Protein AF-A0AA46TLH1-F1 (afdb_monomer)

Foldseek 3Di:
DDDPQDDADDPVLLVVLVVLLVVLCVLVVVLVVVVVCCVVVFDWAFAPVQFKHKDFDAQFKKWKKKLAQDFFKKKKFKDDPPDAGDQDLVDDPRIDIFGDDNVPQPDWDDDDPTIITTGDIPPSPDDGDIMMMGMDTNDRDPPDDDMIMTMGGDPPPVVSVVSVVVSVVSSVVSNVVSVVSVVVSVVSNVVSPDDPDPDDPPDPPDDDDDD

Secondary structure (DSSP, 8-state):
------PPPPTHHHHHHHHHHHHHHHHHHHHHHHHHHHHHS-PPEEPTTSSEEEEEESSSPEEEEE---SSEEEEEEEE-TT-PPP--TT--TT-EEEEE-GGG---EEEETTEEEEEEEE--TTPPSEEEEEEEEES-PPTTPPPPPEEEEE---HHHHHHHHHHHHHHHHHHHHHHHHHHHHHHHHHHHHHSPPPPPPP-PPPPPPPP-

pLDDT: mean 73.61, std 11.02, range [43.06, 90.56]

Organism: NCBI:txid2908642

Mean predicted aligned error: 14.35 Å

Nearest PDB structures (foldseek):
  7f7f-assembly1_B  TM=4.054E-01  e=5.238E+00  Saccharomyces cerevisiae S288C

Solvent-accessible surface area (backbone atoms only — not comparable to full-atom values): 12235 Å² total; per-residue (Å²): 132,86,75,83,79,80,75,68,78,63,74,63,56,56,54,52,23,50,50,44,33,56,60,22,42,47,51,43,53,53,50,51,51,51,54,48,46,62,60,73,68,63,57,72,44,67,29,80,68,56,35,31,36,76,43,78,37,63,94,62,39,43,23,34,30,25,52,60,87,58,64,39,34,40,38,36,20,68,31,60,68,97,43,82,32,63,85,46,82,86,48,59,101,76,39,50,75,34,77,36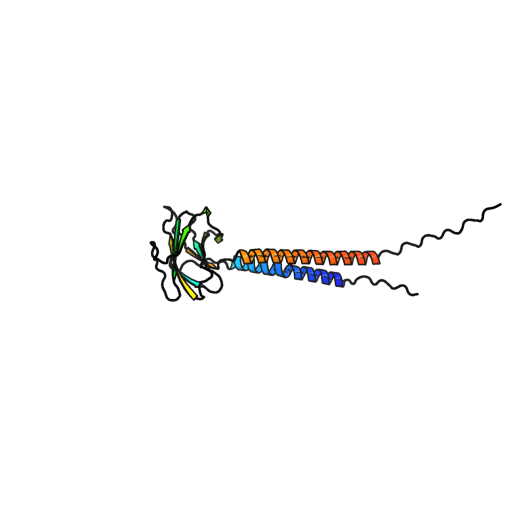,48,68,97,67,56,86,48,77,47,74,60,91,92,45,52,36,35,50,65,48,63,50,66,84,81,62,71,70,45,50,26,22,36,13,47,34,75,71,41,77,58,92,89,63,76,86,59,50,32,28,36,32,75,46,77,59,62,68,60,54,52,50,50,50,54,52,20,52,49,46,29,51,52,22,45,52,51,22,50,50,48,51,51,52,52,50,52,54,43,52,60,67,69,53,76,78,78,76,76,75,82,79,73,74,81,73,82,79,85,87,129

Structure (mmCIF, N/CA/C/O backbone):
data_AF-A0AA46TLH1-F1
#
_entry.id   AF-A0AA46TLH1-F1
#
loop_
_atom_site.group_PDB
_atom_site.id
_atom_site.type_symbol
_atom_site.label_atom_id
_atom_site.label_alt_id
_atom_site.label_comp_id
_atom_site.label_asym_id
_atom_site.label_entity_id
_atom_site.label_seq_id
_atom_site.pdbx_PDB_ins_code
_atom_site.Cartn_x
_atom_site.Cartn_y
_atom_site.Cartn_z
_atom_site.occupancy
_atom_site.B_iso_or_equiv
_atom_site.auth_seq_id
_atom_site.auth_comp_id
_atom_site.auth_asym_id
_atom_site.auth_atom_id
_atom_site.pdbx_PDB_model_num
ATOM 1 N N . MET A 1 1 ? -49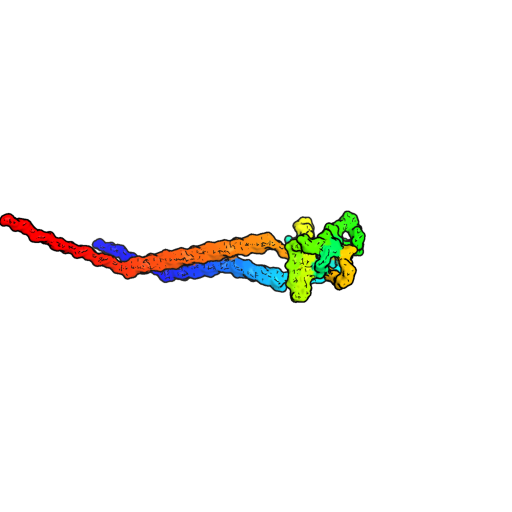.841 5.087 50.622 1.00 46.72 1 MET A N 1
ATOM 2 C CA . MET A 1 1 ? -49.240 5.574 49.366 1.00 46.72 1 MET A CA 1
ATOM 3 C C . MET A 1 1 ? -47.987 4.755 49.167 1.00 46.72 1 MET A C 1
ATOM 5 O O . MET A 1 1 ? -47.059 4.925 49.944 1.00 46.72 1 MET A O 1
ATOM 9 N N . ASP A 1 2 ? -48.015 3.796 48.244 1.00 52.59 2 ASP A N 1
ATOM 10 C CA . ASP A 1 2 ? -46.864 2.930 47.991 1.00 52.59 2 ASP A CA 1
ATOM 11 C C . ASP A 1 2 ? -45.755 3.735 47.319 1.00 52.59 2 ASP A C 1
ATOM 13 O O . ASP A 1 2 ? -45.941 4.322 46.251 1.00 52.59 2 ASP A O 1
ATOM 17 N N . GLU A 1 3 ? -44.605 3.801 47.981 1.00 62.81 3 GLU A N 1
ATOM 18 C CA . GLU A 1 3 ? -43.429 4.473 47.452 1.00 62.81 3 GLU A CA 1
ATOM 19 C C . GLU A 1 3 ? -42.881 3.657 46.267 1.00 62.81 3 GLU A C 1
ATOM 21 O O . GLU A 1 3 ? -42.679 2.443 46.395 1.00 62.81 3 GLU A O 1
ATOM 26 N N . PRO A 1 4 ? -42.660 4.265 45.086 1.00 62.84 4 PRO A N 1
ATOM 27 C CA . PRO A 1 4 ? -42.227 3.523 43.912 1.00 62.84 4 PRO A CA 1
ATOM 28 C C . PRO A 1 4 ? -40.837 2.923 44.153 1.00 62.84 4 PRO A C 1
ATOM 30 O O . PRO A 1 4 ? -39.831 3.636 44.199 1.00 62.84 4 PRO A O 1
ATOM 33 N N . GLN A 1 5 ? -40.769 1.593 44.275 1.00 65.19 5 GLN A N 1
ATOM 34 C CA . GLN A 1 5 ? -39.503 0.878 44.407 1.00 65.19 5 GLN A CA 1
ATOM 35 C C . GLN A 1 5 ? -38.599 1.176 43.203 1.00 65.19 5 GLN A C 1
ATOM 37 O O . GLN A 1 5 ? -38.873 0.776 42.067 1.00 65.19 5 GLN A O 1
ATOM 42 N N . ARG A 1 6 ? -37.477 1.862 43.446 1.00 62.91 6 ARG A N 1
ATOM 43 C CA . ARG A 1 6 ? -36.447 2.101 42.429 1.00 62.91 6 ARG A CA 1
ATOM 44 C C . ARG A 1 6 ? -35.769 0.779 42.068 1.00 62.91 6 ARG A C 1
ATOM 46 O O . ARG A 1 6 ? -34.877 0.321 42.778 1.00 62.91 6 ARG A O 1
ATOM 53 N N . LYS A 1 7 ? -36.164 0.175 40.944 1.00 70.44 7 LYS A N 1
ATOM 54 C CA . LYS A 1 7 ? -35.473 -1.000 40.395 1.00 70.44 7 LYS A CA 1
ATOM 55 C C . LYS A 1 7 ? -34.016 -0.647 40.057 1.00 70.44 7 LYS A C 1
ATOM 57 O O . LYS A 1 7 ? -33.781 0.349 39.364 1.00 70.44 7 LYS A O 1
ATOM 62 N N . PRO A 1 8 ? -33.029 -1.438 40.512 1.00 63.53 8 PRO A N 1
ATOM 63 C CA . PRO A 1 8 ? -31.644 -1.228 40.122 1.00 63.53 8 PRO A CA 1
ATOM 64 C C . PRO A 1 8 ? -31.481 -1.427 38.607 1.00 63.53 8 PRO A C 1
ATOM 66 O O . PRO A 1 8 ? -32.181 -2.255 38.017 1.00 63.53 8 PRO A O 1
ATOM 69 N N . PRO A 1 9 ? -30.549 -0.703 37.963 1.00 68.25 9 PRO A N 1
ATOM 70 C CA . PRO A 1 9 ? -30.235 -0.935 36.558 1.00 68.25 9 PRO A CA 1
ATOM 71 C C . PRO A 1 9 ? -29.753 -2.381 36.356 1.00 68.25 9 PRO A C 1
ATOM 73 O O . PRO A 1 9 ? -28.926 -2.886 37.120 1.00 68.25 9 PRO A O 1
ATOM 76 N N . SER A 1 10 ? -30.291 -3.048 35.333 1.00 80.06 10 SER A N 1
ATOM 77 C CA . SER A 1 10 ? -29.994 -4.445 35.008 1.00 80.06 10 SER A CA 1
ATOM 78 C C . SER A 1 10 ? -28.541 -4.629 34.563 1.00 80.06 10 SER A C 1
ATOM 80 O O . SER A 1 10 ? -28.008 -3.803 33.820 1.00 80.06 10 SER A O 1
ATOM 82 N N . ALA A 1 11 ? -27.925 -5.755 34.941 1.00 79.81 11 ALA A N 1
ATOM 83 C CA . ALA A 1 11 ? -26.564 -6.122 34.527 1.00 79.81 11 ALA A CA 1
ATOM 84 C C . ALA A 1 11 ? -26.380 -6.179 32.994 1.00 79.81 11 ALA A C 1
ATOM 86 O O . ALA A 1 11 ? -25.269 -5.998 32.505 1.00 79.81 11 ALA A O 1
ATOM 87 N N . TRP A 1 12 ? -27.479 -6.332 32.249 1.00 86.81 12 TRP A N 1
ATOM 88 C CA . TRP A 1 12 ? -27.571 -6.209 30.789 1.00 86.81 12 TRP A CA 1
ATOM 89 C C . TRP A 1 12 ? -26.839 -4.987 30.204 1.00 86.81 12 TRP A C 1
ATOM 91 O O . TRP A 1 12 ? -26.247 -5.092 29.137 1.00 86.81 12 TRP A O 1
ATOM 101 N N . TRP A 1 13 ? -26.794 -3.848 30.902 1.00 82.38 13 TRP A N 1
ATOM 102 C CA . TRP A 1 13 ? -26.107 -2.662 30.378 1.00 82.38 13 TRP A CA 1
ATOM 103 C C . TRP A 1 13 ? -24.588 -2.830 30.241 1.00 82.38 13 TRP A C 1
ATOM 105 O O . TRP A 1 13 ? -23.984 -2.189 29.385 1.00 82.38 13 TRP A O 1
ATOM 115 N N . TYR A 1 14 ? -23.969 -3.709 31.035 1.00 81.88 14 TYR A N 1
ATOM 116 C CA . TYR A 1 14 ? -22.559 -4.058 30.847 1.00 81.88 14 TYR A CA 1
ATOM 117 C C . TYR A 1 14 ? -22.354 -4.908 29.590 1.00 81.88 14 TYR A C 1
ATOM 119 O O . TYR A 1 14 ? -21.359 -4.725 28.898 1.00 81.88 14 TYR A O 1
ATOM 127 N N . ALA A 1 15 ? -23.314 -5.780 29.257 1.00 84.62 15 ALA A N 1
ATOM 128 C CA . ALA A 1 15 ? -23.291 -6.532 28.004 1.00 84.62 15 ALA A CA 1
ATOM 129 C C . ALA A 1 15 ? -23.436 -5.596 26.792 1.00 84.62 15 ALA A C 1
ATOM 131 O O . ALA A 1 15 ? -22.712 -5.752 25.815 1.00 84.62 15 ALA A O 1
ATOM 132 N N . VAL A 1 16 ? -24.289 -4.569 26.887 1.00 86.12 16 VAL A N 1
ATOM 133 C CA . VAL A 1 16 ? -24.398 -3.520 25.856 1.00 86.12 16 VAL A CA 1
ATOM 134 C C . VAL A 1 16 ? -23.083 -2.755 25.703 1.00 86.12 16 VAL A C 1
ATOM 136 O O . VAL A 1 16 ? -22.620 -2.571 24.583 1.00 86.12 16 VAL A O 1
ATOM 139 N N . ALA A 1 17 ? -22.448 -2.342 26.805 1.00 83.38 17 ALA A N 1
ATOM 140 C CA . ALA A 1 17 ? -21.155 -1.655 26.748 1.00 83.38 17 ALA A CA 1
ATOM 141 C C . ALA A 1 17 ? -20.063 -2.527 26.104 1.00 83.38 17 ALA A C 1
ATOM 143 O O . ALA A 1 17 ? -19.306 -2.037 25.270 1.00 83.38 17 ALA A O 1
ATOM 144 N N . ALA A 1 18 ? -20.017 -3.818 26.447 1.00 83.81 18 ALA A N 1
ATOM 145 C CA . ALA A 1 18 ? -19.096 -4.770 25.835 1.00 83.81 18 ALA A CA 1
ATOM 146 C C . ALA A 1 18 ? -19.363 -4.931 24.331 1.00 83.81 18 ALA A C 1
ATOM 148 O O . ALA A 1 18 ? -18.424 -4.893 23.543 1.00 83.81 18 ALA A O 1
ATOM 149 N N . ALA A 1 19 ? -20.630 -5.036 23.919 1.00 87.56 19 ALA A N 1
ATOM 150 C CA . ALA A 1 19 ? -20.997 -5.124 22.508 1.00 87.56 19 ALA A CA 1
ATOM 151 C C . ALA A 1 19 ? -20.584 -3.867 21.727 1.00 87.56 19 ALA A C 1
ATOM 153 O O . ALA A 1 19 ? -19.986 -3.984 20.663 1.00 87.56 19 ALA A O 1
ATOM 154 N N . VAL A 1 20 ? -20.835 -2.670 22.270 1.00 85.88 20 VAL A N 1
ATOM 155 C CA . VAL A 1 20 ? -20.421 -1.397 21.651 1.00 85.88 20 VAL A CA 1
ATOM 156 C C . VAL A 1 20 ? -18.902 -1.321 21.507 1.00 85.88 20 VAL A C 1
ATOM 158 O O . VAL A 1 20 ? -18.411 -0.928 20.453 1.00 85.88 20 VAL A O 1
ATOM 161 N N . PHE A 1 21 ? -18.160 -1.729 22.537 1.00 83.81 21 PHE A N 1
ATOM 162 C CA . PHE A 1 21 ? -16.701 -1.748 22.493 1.00 83.81 21 PHE A CA 1
ATOM 163 C C . PHE A 1 21 ? -16.174 -2.707 21.417 1.00 83.81 21 PHE A C 1
ATOM 165 O O . PHE A 1 21 ? -15.370 -2.307 20.582 1.00 83.81 21 PHE A O 1
ATOM 172 N N . VAL A 1 22 ? -16.671 -3.947 21.391 1.00 87.31 22 VAL A N 1
ATOM 173 C CA . VAL A 1 22 ? -16.245 -4.963 20.416 1.00 87.31 22 VAL A CA 1
ATOM 174 C C . VAL A 1 22 ? -16.588 -4.540 18.986 1.00 87.31 22 VAL A C 1
ATOM 176 O O . VAL A 1 22 ? -15.737 -4.627 18.106 1.00 87.31 22 VAL A O 1
ATOM 179 N N . LEU A 1 23 ? -17.796 -4.022 18.751 1.00 86.31 23 LEU A N 1
ATOM 180 C CA . LEU A 1 23 ? -18.194 -3.517 17.433 1.00 86.31 23 LEU A CA 1
ATOM 181 C C . LEU A 1 23 ? -17.350 -2.313 17.001 1.00 86.31 23 LEU A C 1
ATOM 183 O O . LEU A 1 23 ? -17.016 -2.190 15.827 1.00 86.31 23 LEU A O 1
ATOM 187 N N . GLY A 1 24 ? -16.953 -1.460 17.946 1.00 81.62 24 GLY A N 1
ATOM 188 C CA . GLY A 1 24 ? -16.050 -0.340 17.695 1.00 81.62 24 GLY A CA 1
ATOM 189 C C . GLY A 1 24 ? -14.636 -0.742 17.281 1.00 81.62 24 GLY A C 1
ATOM 190 O O . GLY A 1 24 ? -13.967 0.032 16.603 1.00 81.62 24 GLY A O 1
ATOM 191 N N . LEU A 1 25 ? -14.185 -1.941 17.658 1.00 85.31 25 LEU A N 1
ATOM 192 C CA . LEU A 1 25 ? -12.883 -2.483 17.262 1.00 85.31 25 LEU A CA 1
ATOM 193 C C . LEU A 1 25 ? -12.906 -3.170 15.892 1.00 85.31 25 LEU A C 1
ATOM 195 O O . LEU A 1 25 ? -11.846 -3.352 15.296 1.00 85.31 25 LEU A O 1
ATOM 199 N N . ALA A 1 26 ? -14.079 -3.534 15.369 1.00 86.94 26 ALA A N 1
ATOM 200 C CA . ALA A 1 26 ? -14.181 -4.230 14.086 1.00 86.94 26 ALA A CA 1
ATOM 201 C C . ALA A 1 26 ? -13.529 -3.460 12.912 1.00 86.94 26 ALA A C 1
ATOM 203 O O . ALA A 1 26 ? -12.773 -4.080 12.167 1.00 86.94 26 ALA A O 1
ATOM 204 N N . PRO A 1 27 ? -13.701 -2.130 12.761 1.00 79.88 27 PRO A N 1
ATOM 205 C CA . PRO A 1 27 ? -13.014 -1.369 11.713 1.00 79.88 27 PRO A CA 1
ATOM 206 C C . PRO A 1 27 ? -11.489 -1.390 11.855 1.00 79.88 27 PRO A C 1
ATOM 208 O O . PRO A 1 27 ? -10.782 -1.442 10.856 1.00 79.88 27 PRO A O 1
ATOM 211 N N . LEU A 1 28 ? -10.979 -1.379 13.093 1.00 81.50 28 LEU A N 1
ATOM 212 C CA . LEU A 1 28 ? -9.546 -1.496 13.379 1.00 81.50 28 LEU A CA 1
ATOM 213 C C . LEU A 1 28 ? -9.004 -2.851 12.921 1.00 81.50 28 LEU A C 1
ATOM 215 O O . LEU A 1 28 ? -7.940 -2.907 12.316 1.00 81.50 28 LEU A O 1
ATOM 219 N N . ALA A 1 29 ? -9.749 -3.929 13.181 1.00 82.81 29 ALA A N 1
ATOM 220 C CA . ALA A 1 29 ? -9.380 -5.265 12.732 1.00 82.81 29 ALA A CA 1
ATOM 221 C C . ALA A 1 29 ? -9.348 -5.356 11.199 1.00 82.81 29 ALA A C 1
ATOM 223 O O . ALA A 1 29 ? -8.378 -5.871 10.661 1.00 82.81 29 ALA A O 1
ATOM 224 N N . VAL A 1 30 ? -10.348 -4.798 10.506 1.00 82.75 30 VAL A N 1
ATOM 225 C CA . VAL A 1 30 ? -10.402 -4.777 9.031 1.00 82.75 30 VAL A CA 1
ATOM 226 C C . VAL A 1 30 ? -9.234 -3.991 8.432 1.00 82.75 30 VAL A C 1
ATOM 228 O O . VAL A 1 30 ? -8.587 -4.452 7.497 1.00 82.75 30 VAL A O 1
ATOM 231 N N . VAL A 1 31 ? -8.922 -2.812 8.978 1.00 80.38 31 VAL A N 1
ATOM 232 C CA . VAL A 1 31 ? -7.778 -2.022 8.500 1.00 80.38 31 VAL A CA 1
ATOM 233 C C . VAL A 1 31 ? -6.462 -2.736 8.789 1.00 80.38 31 VAL A C 1
ATOM 235 O O . VAL A 1 31 ? -5.589 -2.746 7.930 1.00 80.38 31 VAL A O 1
ATOM 238 N N . ALA A 1 32 ? -6.325 -3.384 9.948 1.00 77.00 32 ALA A N 1
ATOM 239 C CA . ALA A 1 32 ? -5.141 -4.174 10.263 1.00 77.00 32 ALA A CA 1
ATOM 240 C C . ALA A 1 32 ? -4.982 -5.369 9.312 1.00 77.00 32 ALA A C 1
ATOM 242 O O . ALA A 1 32 ? -3.878 -5.607 8.839 1.00 77.00 32 ALA A O 1
ATOM 243 N N . THR A 1 33 ? -6.057 -6.096 8.986 1.00 78.44 33 THR A N 1
ATOM 244 C CA . THR A 1 33 ? -5.983 -7.215 8.035 1.00 78.44 33 THR A CA 1
ATOM 245 C C . THR A 1 33 ? -5.685 -6.749 6.620 1.00 78.44 33 THR A C 1
ATOM 247 O O . THR A 1 33 ? -4.900 -7.397 5.947 1.00 78.44 33 THR A O 1
ATOM 250 N N . ASN A 1 34 ? -6.245 -5.620 6.179 1.00 71.00 34 ASN A N 1
ATOM 251 C CA . ASN A 1 34 ? -5.961 -5.076 4.849 1.00 71.00 34 ASN A CA 1
ATOM 252 C C . ASN A 1 34 ? -4.536 -4.521 4.761 1.00 71.00 34 ASN A C 1
ATOM 254 O O . ASN A 1 34 ? -3.869 -4.718 3.755 1.00 71.00 34 ASN A O 1
ATOM 258 N N . ALA A 1 35 ? -4.051 -3.869 5.822 1.00 66.75 35 ALA A N 1
ATOM 259 C CA . ALA A 1 35 ? -2.671 -3.406 5.896 1.00 66.75 35 ALA A CA 1
ATOM 260 C C . ALA A 1 35 ? -1.688 -4.581 5.913 1.00 66.75 35 ALA A C 1
ATOM 262 O O . ALA A 1 35 ? -0.661 -4.507 5.258 1.00 66.75 35 ALA A O 1
ATOM 263 N N . LEU A 1 36 ? -2.004 -5.661 6.637 1.00 64.88 36 LEU A N 1
ATOM 264 C CA . LEU A 1 36 ? -1.186 -6.874 6.660 1.00 64.88 36 LEU A CA 1
ATOM 265 C C . LEU A 1 36 ? -1.256 -7.643 5.336 1.00 64.88 36 LEU A C 1
ATOM 267 O O . LEU A 1 36 ? -0.224 -8.104 4.874 1.00 64.88 36 LEU A O 1
ATOM 271 N N . GLY A 1 37 ? -2.432 -7.750 4.711 1.00 59.16 37 GLY A N 1
ATOM 272 C CA . GLY A 1 37 ? -2.597 -8.353 3.385 1.00 59.16 37 GLY A CA 1
ATOM 273 C C . GLY A 1 37 ? -1.798 -7.591 2.335 1.00 59.16 37 GLY A C 1
ATOM 274 O O . GLY A 1 37 ? -0.934 -8.165 1.694 1.00 59.16 37 GLY A O 1
ATOM 275 N N . GLY A 1 38 ? -1.940 -6.266 2.287 1.00 58.31 38 GLY A N 1
ATOM 276 C CA . GLY A 1 38 ? -1.132 -5.405 1.419 1.00 58.31 38 GLY A CA 1
ATOM 277 C C . GLY A 1 38 ? 0.346 -5.278 1.811 1.00 58.31 38 GLY A C 1
ATOM 278 O O . GLY A 1 38 ? 1.053 -4.512 1.177 1.00 58.31 38 GLY A O 1
ATOM 279 N N . LEU A 1 39 ? 0.815 -5.962 2.860 1.00 56.75 39 LEU A N 1
ATOM 280 C CA . LEU A 1 39 ? 2.237 -6.089 3.218 1.00 56.75 39 LEU A CA 1
ATOM 281 C C . LEU A 1 39 ? 2.777 -7.494 2.925 1.00 56.75 39 LEU A C 1
ATOM 283 O O . LEU A 1 39 ? 3.973 -7.640 2.700 1.00 56.75 39 LEU A O 1
ATOM 287 N N . LEU A 1 40 ? 1.918 -8.515 2.972 1.00 52.97 40 LEU A N 1
ATOM 288 C CA . LEU A 1 40 ? 2.265 -9.911 2.700 1.00 52.97 40 LEU A CA 1
ATOM 289 C C . LEU A 1 40 ? 2.119 -10.269 1.219 1.00 52.97 40 LEU A C 1
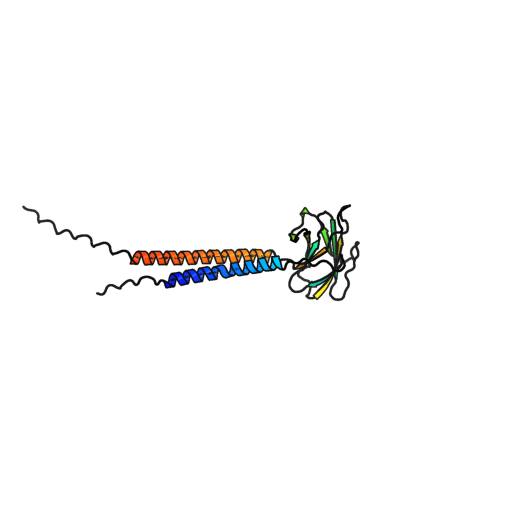ATOM 291 O O . LEU A 1 40 ? 2.901 -11.075 0.733 1.00 52.97 40 LEU A O 1
ATOM 295 N N . ASP A 1 41 ? 1.171 -9.639 0.524 1.00 55.62 41 ASP A N 1
ATOM 296 C CA . ASP A 1 41 ? 0.921 -9.816 -0.911 1.00 55.62 41 ASP A CA 1
ATOM 297 C C . ASP A 1 41 ? 1.561 -8.693 -1.747 1.00 55.62 41 ASP A C 1
ATOM 299 O O . ASP A 1 41 ? 1.354 -8.619 -2.955 1.00 55.62 41 ASP A O 1
ATOM 303 N N . TYR A 1 42 ? 2.335 -7.797 -1.119 1.00 65.19 42 TYR A N 1
ATOM 304 C CA . TYR A 1 42 ? 3.117 -6.802 -1.850 1.00 65.19 42 TYR A CA 1
ATOM 305 C C . TYR A 1 42 ? 4.370 -7.460 -2.422 1.00 65.19 42 TYR A C 1
ATOM 307 O O . TYR A 1 42 ? 5.460 -7.403 -1.847 1.00 65.19 42 TYR A O 1
ATOM 315 N N . GLU A 1 43 ? 4.177 -8.138 -3.542 1.00 76.44 43 GLU A N 1
ATOM 316 C CA . GLU A 1 43 ? 5.234 -8.758 -4.319 1.00 76.44 43 GLU A CA 1
ATOM 317 C C . GLU A 1 43 ? 5.582 -7.834 -5.487 1.00 76.44 43 GLU A C 1
ATOM 319 O O . GLU A 1 43 ? 4.717 -7.409 -6.250 1.00 76.44 43 GLU A O 1
ATOM 324 N N . VAL A 1 44 ? 6.859 -7.469 -5.592 1.00 81.75 44 VAL A N 1
ATOM 325 C CA . VAL A 1 44 ? 7.366 -6.818 -6.799 1.00 81.75 44 VAL A CA 1
ATOM 326 C C . VAL A 1 44 ? 7.648 -7.930 -7.795 1.00 81.75 44 VAL A C 1
ATOM 328 O O . VAL A 1 44 ? 8.465 -8.806 -7.523 1.00 81.75 44 VAL A O 1
ATOM 331 N N . HIS A 1 45 ? 6.953 -7.904 -8.925 1.00 86.12 45 HIS A N 1
ATOM 332 C CA . HIS A 1 45 ? 7.194 -8.818 -10.027 1.00 86.12 45 HIS A CA 1
ATOM 333 C C . HIS A 1 45 ? 8.333 -8.281 -10.884 1.00 86.12 45 HIS A C 1
ATOM 335 O O . HIS A 1 45 ? 8.268 -7.154 -11.380 1.00 86.12 45 HIS A O 1
ATOM 341 N N . ASP A 1 46 ? 9.380 -9.083 -11.046 1.00 87.06 46 ASP A N 1
ATOM 342 C CA . ASP A 1 46 ? 10.488 -8.757 -11.937 1.00 87.06 46 ASP A CA 1
ATOM 343 C C . ASP A 1 46 ? 10.008 -8.632 -13.385 1.00 87.06 46 ASP A C 1
ATOM 345 O O . ASP A 1 46 ? 9.041 -9.266 -13.812 1.00 87.06 46 ASP A O 1
ATOM 349 N N . PHE A 1 47 ? 10.703 -7.812 -14.166 1.00 85.69 47 PHE A N 1
ATOM 350 C CA . PHE A 1 47 ? 10.470 -7.746 -15.602 1.00 85.69 47 PHE A CA 1
ATOM 351 C C . PHE A 1 47 ? 10.941 -9.037 -16.282 1.00 85.69 47 PHE A C 1
ATOM 353 O O . PHE A 1 47 ? 12.078 -9.461 -16.062 1.00 85.69 47 PHE A O 1
ATOM 360 N N . ASP A 1 48 ? 10.113 -9.607 -17.163 1.00 81.19 48 ASP A N 1
ATOM 361 C CA . ASP A 1 48 ? 10.390 -10.879 -17.847 1.00 81.19 48 ASP A CA 1
ATOM 362 C C . ASP A 1 48 ? 11.733 -10.870 -18.599 1.00 81.19 48 ASP A C 1
ATOM 364 O O . ASP A 1 48 ? 12.517 -11.815 -18.502 1.00 81.19 48 ASP A O 1
ATOM 368 N N . ASP A 1 49 ? 12.036 -9.767 -19.291 1.00 78.75 49 ASP A N 1
ATOM 369 C CA . ASP A 1 49 ? 13.266 -9.594 -20.075 1.00 78.75 49 ASP A CA 1
ATOM 370 C C . ASP A 1 49 ? 14.263 -8.627 -19.409 1.00 78.75 49 ASP A C 1
ATOM 372 O O . ASP A 1 49 ? 15.068 -7.982 -20.087 1.00 78.75 49 ASP A O 1
ATOM 376 N N . ALA A 1 50 ? 14.182 -8.453 -18.082 1.00 77.06 50 ALA A N 1
ATOM 377 C CA . ALA A 1 50 ? 14.926 -7.476 -17.266 1.00 77.06 50 ALA A CA 1
ATOM 378 C C . ALA A 1 50 ? 14.688 -5.987 -17.607 1.00 77.06 50 ALA A C 1
ATOM 380 O O . ALA A 1 50 ? 14.931 -5.114 -16.775 1.00 77.06 50 ALA A O 1
ATOM 381 N N . LYS A 1 51 ? 14.208 -5.683 -18.817 1.00 76.44 51 LYS A N 1
ATOM 382 C CA . LYS A 1 51 ? 13.929 -4.333 -19.325 1.00 76.44 51 LYS A CA 1
ATOM 383 C C . LYS A 1 51 ? 12.524 -4.174 -19.869 1.00 76.44 51 LYS A C 1
ATOM 385 O O . LYS A 1 51 ? 12.032 -3.051 -19.882 1.00 76.44 51 LYS A O 1
ATOM 390 N N . SER A 1 52 ? 11.860 -5.259 -20.251 1.00 80.44 52 SER A N 1
ATOM 391 C CA . SER A 1 52 ? 10.465 -5.238 -20.679 1.00 80.44 52 SER A CA 1
ATOM 392 C C . SER A 1 52 ? 9.617 -6.277 -19.968 1.00 80.44 52 SER A C 1
ATOM 394 O O . SER A 1 52 ? 10.116 -7.317 -19.539 1.00 80.44 52 SER A O 1
ATOM 396 N N . THR A 1 53 ? 8.333 -5.964 -19.847 1.00 84.62 53 THR A N 1
ATOM 397 C CA . THR A 1 53 ? 7.301 -6.858 -19.326 1.00 84.62 53 THR A CA 1
ATOM 398 C C . THR A 1 53 ? 5.928 -6.446 -19.858 1.00 84.62 53 THR A C 1
ATOM 400 O O . THR A 1 53 ? 5.742 -5.321 -20.344 1.00 84.62 53 THR A O 1
ATOM 403 N N . GLU A 1 54 ? 4.966 -7.355 -19.763 1.00 82.75 54 GLU A N 1
ATOM 404 C CA . GLU A 1 54 ? 3.553 -7.061 -19.953 1.00 82.75 54 GLU A CA 1
ATOM 405 C C . GLU A 1 54 ? 2.881 -6.828 -18.601 1.00 82.75 54 GLU A C 1
ATOM 407 O O . GLU A 1 54 ? 2.994 -7.623 -17.673 1.00 82.75 54 GLU A O 1
ATOM 412 N N . ILE A 1 55 ? 2.148 -5.726 -18.494 1.00 78.81 55 ILE A N 1
ATOM 413 C CA . ILE A 1 55 ? 1.442 -5.342 -17.277 1.00 78.81 55 ILE A CA 1
ATOM 414 C C . ILE A 1 55 ? -0.045 -5.302 -17.577 1.00 78.81 55 ILE A C 1
ATOM 416 O O . ILE A 1 55 ? -0.499 -4.594 -18.478 1.00 78.81 55 ILE A O 1
ATOM 420 N N . GLU A 1 56 ? -0.818 -6.050 -16.802 1.00 81.38 56 GLU A N 1
ATOM 421 C CA . GLU A 1 56 ? -2.268 -5.945 -16.813 1.00 81.38 56 GLU A CA 1
ATOM 422 C C . GLU A 1 56 ? -2.684 -4.727 -15.984 1.00 81.38 56 GLU A C 1
ATOM 424 O O . GLU A 1 56 ? -2.518 -4.692 -14.768 1.00 81.38 56 GLU A O 1
ATOM 429 N N . VAL A 1 57 ? -3.203 -3.702 -16.657 1.00 74.12 57 VAL A N 1
ATOM 430 C CA . VAL A 1 57 ? -3.804 -2.542 -16.003 1.00 74.12 57 VAL A CA 1
ATOM 431 C C . VAL A 1 57 ? -5.288 -2.829 -15.853 1.00 74.12 57 VAL A C 1
ATOM 433 O O . VAL A 1 57 ? -6.006 -2.942 -16.847 1.00 74.12 57 VAL A O 1
ATOM 436 N N . ALA A 1 58 ? -5.737 -2.986 -14.611 1.00 77.88 58 ALA A N 1
ATOM 437 C CA . ALA A 1 58 ? -7.137 -3.205 -14.272 1.00 77.88 58 ALA A CA 1
ATOM 438 C C . ALA A 1 58 ? -7.744 -1.929 -13.667 1.00 77.88 58 ALA A C 1
ATOM 440 O O . ALA A 1 58 ? -7.926 -0.944 -14.381 1.00 77.88 58 ALA A O 1
ATOM 441 N N . ASP A 1 59 ? -8.052 -1.954 -12.368 1.00 70.19 59 ASP A N 1
ATOM 442 C CA . ASP A 1 59 ? -8.662 -0.837 -11.636 1.00 70.19 59 ASP A CA 1
ATOM 443 C C . ASP A 1 59 ? -7.634 -0.005 -10.847 1.00 70.19 59 ASP A C 1
ATOM 445 O O . ASP A 1 59 ? -7.878 1.171 -10.561 1.00 70.19 59 ASP A O 1
ATOM 449 N N . ASP A 1 60 ? -6.483 -0.594 -10.508 1.00 72.44 60 ASP A N 1
ATOM 450 C CA . ASP A 1 60 ? -5.433 0.057 -9.729 1.00 72.44 60 ASP A CA 1
ATOM 451 C C . ASP A 1 60 ? -4.243 0.456 -10.621 1.00 72.44 60 ASP A C 1
ATOM 453 O O . ASP A 1 60 ? -3.837 -0.298 -11.510 1.00 72.44 60 ASP A O 1
ATOM 457 N N . PRO A 1 61 ? -3.661 1.655 -10.420 1.00 73.00 61 PRO A N 1
ATOM 458 C CA . PRO A 1 61 ? -2.468 2.058 -11.149 1.00 73.00 61 PRO A CA 1
ATOM 459 C C . PRO A 1 61 ? -1.289 1.171 -10.751 1.00 73.00 61 PRO A C 1
ATOM 461 O O . PRO A 1 61 ? -1.128 0.832 -9.582 1.00 73.00 61 PRO A O 1
ATOM 464 N N . VAL A 1 62 ? -0.409 0.867 -11.698 1.00 79.44 62 VAL A N 1
ATOM 465 C CA . VAL A 1 62 ? 0.777 0.039 -11.471 1.00 79.44 62 VAL A CA 1
ATOM 466 C C . VAL A 1 62 ? 1.986 0.944 -11.265 1.00 79.44 62 VAL A C 1
ATOM 468 O O . VAL A 1 62 ? 2.192 1.930 -11.975 1.00 79.44 62 VAL A O 1
ATOM 471 N N . ALA A 1 63 ? 2.792 0.641 -10.257 1.00 83.12 63 ALA A N 1
ATOM 472 C CA . ALA A 1 63 ? 4.046 1.318 -9.984 1.00 83.12 63 ALA A CA 1
ATOM 473 C C . ALA A 1 63 ? 5.222 0.490 -10.512 1.00 83.12 63 ALA A C 1
ATOM 475 O O . ALA A 1 63 ? 5.273 -0.725 -10.348 1.00 83.12 63 ALA A O 1
ATOM 476 N N . ILE A 1 64 ? 6.182 1.172 -11.130 1.00 83.19 64 ILE A N 1
ATOM 477 C CA . ILE A 1 64 ? 7.433 0.583 -11.610 1.00 83.19 64 ILE A CA 1
ATOM 478 C C . ILE A 1 64 ? 8.513 0.882 -10.576 1.00 83.19 64 ILE A C 1
ATOM 480 O O . ILE A 1 64 ? 8.634 2.015 -10.090 1.00 83.19 64 ILE A O 1
ATOM 484 N N . TYR A 1 65 ? 9.306 -0.133 -10.267 1.00 86.81 65 TYR A N 1
ATOM 485 C CA . TYR A 1 65 ? 10.353 -0.127 -9.262 1.00 86.81 65 TYR A CA 1
ATOM 486 C C . TYR A 1 65 ? 11.714 -0.439 -9.877 1.00 86.81 65 TYR A C 1
ATOM 488 O O . TYR A 1 65 ? 11.814 -1.111 -10.902 1.00 86.81 65 TYR A O 1
ATOM 496 N N . THR A 1 66 ? 12.772 0.036 -9.225 1.00 85.88 66 THR A N 1
ATOM 497 C CA . THR A 1 66 ? 14.147 -0.363 -9.522 1.00 85.88 66 THR A CA 1
ATOM 498 C C . THR A 1 66 ? 14.918 -0.662 -8.246 1.00 85.88 66 THR A C 1
ATOM 500 O O . THR A 1 66 ? 14.685 -0.015 -7.228 1.00 85.88 66 THR A O 1
ATOM 503 N N . THR A 1 67 ? 15.872 -1.588 -8.306 1.00 85.44 67 THR A N 1
ATOM 504 C CA . THR A 1 67 ? 16.850 -1.797 -7.225 1.00 85.44 67 THR A CA 1
ATOM 505 C C . THR A 1 67 ? 18.038 -0.832 -7.287 1.00 85.44 67 THR A C 1
ATOM 507 O O . THR A 1 67 ? 18.930 -0.882 -6.444 1.00 85.44 67 THR A O 1
ATOM 510 N N . TYR A 1 68 ? 18.075 0.060 -8.283 1.00 81.44 68 TYR A N 1
ATOM 511 C CA . TYR A 1 68 ? 19.137 1.051 -8.424 1.00 81.44 68 TYR A CA 1
ATOM 512 C C . TYR A 1 68 ? 19.083 2.119 -7.323 1.00 81.44 68 TYR A C 1
ATOM 514 O O . TYR A 1 68 ? 18.120 2.880 -7.258 1.00 81.44 68 TYR A O 1
ATOM 522 N N . ASP A 1 69 ? 20.159 2.235 -6.539 1.00 74.31 69 ASP A N 1
ATOM 523 C CA . ASP A 1 69 ? 20.293 3.171 -5.414 1.00 74.31 69 ASP A CA 1
ATOM 524 C C . ASP A 1 69 ? 21.035 4.492 -5.777 1.00 74.31 69 ASP A C 1
ATOM 526 O O . ASP A 1 69 ? 21.416 5.272 -4.906 1.00 74.31 69 ASP A O 1
ATOM 530 N N . GLY A 1 70 ? 21.262 4.777 -7.068 1.00 69.38 70 GLY A N 1
ATOM 531 C CA . GLY A 1 70 ? 22.070 5.920 -7.525 1.00 69.38 70 GLY A CA 1
ATOM 532 C C . GLY A 1 70 ? 21.310 7.040 -8.253 1.00 69.38 70 GLY A C 1
ATOM 533 O O . GLY A 1 70 ? 20.092 7.017 -8.420 1.00 69.38 70 GLY A O 1
ATOM 534 N N . VAL A 1 71 ? 22.055 8.043 -8.736 1.00 63.09 71 VAL A N 1
ATOM 535 C CA . VAL A 1 71 ? 21.521 9.131 -9.581 1.00 63.09 71 VAL A CA 1
ATOM 536 C C . VAL A 1 71 ? 21.574 8.710 -11.049 1.00 63.09 71 VAL A C 1
ATOM 538 O O . VAL A 1 71 ? 22.634 8.327 -11.543 1.00 63.09 71 VAL A O 1
ATOM 541 N N . GLY A 1 72 ? 20.452 8.810 -11.762 1.00 65.69 72 GLY A N 1
ATOM 542 C CA . GLY A 1 72 ? 20.357 8.351 -13.145 1.00 65.69 72 GLY A CA 1
ATOM 543 C C . GLY A 1 72 ? 19.105 8.836 -13.873 1.00 65.69 72 GLY A C 1
ATOM 544 O O . GLY A 1 72 ? 18.487 9.847 -13.546 1.00 65.69 72 GLY A O 1
ATOM 545 N N . THR A 1 73 ? 18.704 8.123 -14.917 1.00 67.25 73 THR A N 1
ATOM 546 C CA . THR A 1 73 ? 17.437 8.382 -15.615 1.00 67.25 73 THR A CA 1
ATOM 547 C C . THR A 1 73 ? 16.874 7.060 -16.095 1.00 67.25 73 THR A C 1
ATOM 549 O O . THR A 1 73 ? 17.605 6.285 -16.716 1.00 67.25 73 THR A O 1
ATOM 552 N N . VAL A 1 74 ? 15.591 6.823 -15.822 1.00 70.12 74 VAL A N 1
ATOM 553 C CA . VAL A 1 74 ? 14.844 5.686 -16.356 1.00 70.12 74 VAL A CA 1
ATOM 554 C C . VAL A 1 74 ? 13.895 6.203 -17.415 1.00 70.12 74 VAL A C 1
ATOM 556 O O . VAL A 1 74 ? 13.117 7.132 -17.203 1.00 70.12 74 VAL A O 1
ATOM 559 N N . ARG A 1 75 ? 13.975 5.611 -18.596 1.00 72.25 75 ARG A N 1
ATOM 560 C CA . ARG A 1 75 ? 13.051 5.904 -19.687 1.00 72.25 75 ARG A CA 1
ATOM 561 C C . ARG A 1 75 ? 12.142 4.716 -19.857 1.00 72.25 75 ARG A C 1
ATOM 563 O O . ARG A 1 75 ? 12.641 3.663 -20.230 1.00 72.25 75 ARG A O 1
ATOM 570 N N . CYS A 1 76 ? 10.854 4.901 -19.593 1.00 71.50 76 CYS A N 1
ATOM 571 C CA . CYS A 1 76 ? 9.853 3.860 -19.766 1.00 71.50 76 CYS A CA 1
ATOM 572 C C . CYS A 1 76 ? 8.965 4.198 -20.964 1.00 71.50 76 CYS A C 1
ATOM 574 O O . CYS A 1 76 ? 8.328 5.251 -21.027 1.00 71.50 76 CYS A O 1
ATOM 576 N N . ASN A 1 77 ? 8.933 3.297 -21.935 1.00 72.94 77 ASN A N 1
ATOM 577 C CA . ASN A 1 77 ? 8.002 3.325 -23.049 1.00 72.94 77 ASN A CA 1
ATOM 578 C C . ASN A 1 77 ? 6.839 2.402 -22.692 1.00 72.94 77 ASN A C 1
ATOM 580 O O . ASN A 1 77 ? 7.075 1.244 -22.368 1.00 72.94 77 ASN A O 1
ATOM 584 N N . GLY A 1 78 ? 5.610 2.909 -22.741 1.00 69.50 78 GLY A N 1
ATOM 585 C CA . GLY A 1 78 ? 4.400 2.100 -22.613 1.00 69.50 78 GLY A CA 1
ATOM 586 C C . GLY A 1 78 ? 3.604 2.177 -23.907 1.00 69.50 78 GLY A C 1
ATOM 587 O O . GLY A 1 78 ? 3.455 3.267 -24.464 1.00 69.50 78 GLY A O 1
ATOM 588 N N . VAL A 1 79 ? 3.107 1.045 -24.393 1.00 68.19 79 VAL A N 1
ATOM 589 C CA . VAL A 1 79 ? 2.206 1.000 -25.551 1.00 68.19 79 VAL A CA 1
ATOM 590 C C . VAL A 1 79 ? 0.959 0.189 -25.221 1.00 68.19 79 VAL A C 1
ATOM 592 O O . VAL A 1 79 ? 0.984 -0.699 -24.372 1.00 68.19 79 VAL A O 1
ATOM 595 N N . GLY A 1 80 ? -0.146 0.550 -25.876 1.00 64.00 80 GLY A N 1
ATOM 596 C CA . GLY A 1 80 ? -1.444 -0.077 -25.654 1.00 64.00 80 GLY A CA 1
ATOM 597 C C . GLY A 1 80 ? -1.507 -1.551 -26.078 1.00 64.00 80 GLY A C 1
ATOM 598 O O . GLY A 1 80 ? -0.569 -2.062 -26.693 1.00 64.00 80 GLY A O 1
ATOM 599 N N . PRO A 1 81 ? -2.638 -2.220 -25.803 1.00 63.91 81 PRO A N 1
ATOM 600 C CA . PRO A 1 81 ? -2.789 -3.654 -26.019 1.00 63.91 81 PRO A CA 1
ATOM 601 C C . PRO A 1 81 ? -2.473 -4.114 -27.444 1.00 63.91 81 PRO A C 1
ATOM 603 O O . PRO A 1 81 ? -2.974 -3.552 -28.421 1.00 63.91 81 PRO A O 1
ATOM 606 N N . GLY A 1 82 ? -1.672 -5.179 -27.553 1.00 62.50 82 GLY A N 1
ATOM 607 C CA . GLY A 1 82 ? -1.283 -5.794 -28.827 1.00 62.50 82 GLY A CA 1
ATOM 608 C C . GLY A 1 82 ? -0.169 -5.067 -29.587 1.00 62.50 82 GLY A C 1
ATOM 609 O O . GLY A 1 82 ? 0.012 -5.325 -30.778 1.00 62.50 82 GLY A O 1
ATOM 610 N N . LEU A 1 83 ? 0.551 -4.154 -28.930 1.00 64.62 83 LEU A N 1
ATOM 611 C CA . LEU A 1 83 ? 1.740 -3.485 -29.454 1.00 64.62 83 LEU A CA 1
ATOM 612 C C . LEU A 1 83 ? 2.937 -3.771 -28.539 1.00 64.62 83 LEU A C 1
ATOM 614 O O . LEU A 1 83 ? 2.776 -3.829 -27.324 1.00 64.62 83 LEU A O 1
ATOM 618 N N . ASP A 1 84 ? 4.134 -3.879 -29.118 1.00 67.19 84 ASP A N 1
ATOM 619 C CA . ASP A 1 84 ? 5.378 -4.050 -28.360 1.00 67.19 84 ASP A CA 1
ATOM 620 C C . ASP A 1 84 ? 6.011 -2.692 -28.055 1.00 67.19 84 ASP A C 1
ATOM 622 O O . ASP A 1 84 ? 6.189 -1.852 -28.951 1.00 67.19 84 ASP A O 1
ATOM 626 N N . ALA A 1 85 ? 6.356 -2.456 -26.788 1.00 69.56 85 ALA A N 1
ATOM 627 C CA . ALA A 1 85 ? 7.038 -1.233 -26.400 1.00 69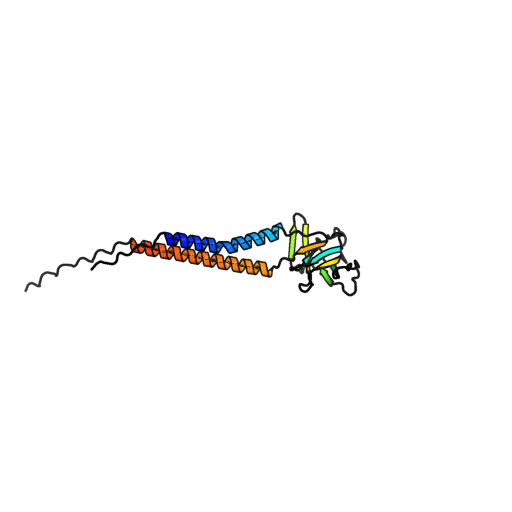.56 85 ALA A CA 1
ATOM 628 C C . ALA A 1 85 ? 8.460 -1.220 -26.984 1.00 69.56 85 ALA A C 1
ATOM 630 O O . ALA A 1 85 ? 9.203 -2.190 -26.835 1.00 69.56 85 ALA A O 1
ATOM 631 N N . PRO A 1 86 ? 8.889 -0.125 -27.634 1.00 67.31 86 PRO A N 1
ATOM 632 C CA . PRO A 1 86 ? 10.237 -0.053 -28.175 1.00 67.31 86 PRO A CA 1
ATOM 633 C C . PRO A 1 86 ? 11.280 -0.024 -27.047 1.00 67.31 86 PRO A C 1
ATOM 635 O O . PRO A 1 86 ? 11.304 0.912 -26.244 1.00 67.31 86 PRO A O 1
ATOM 638 N N . ASP A 1 87 ? 12.193 -0.997 -27.041 1.00 68.25 87 ASP A N 1
ATOM 639 C CA . ASP A 1 87 ? 13.347 -1.075 -26.129 1.00 68.25 87 ASP A CA 1
ATOM 640 C C . ASP A 1 87 ? 14.504 -0.163 -26.587 1.00 68.25 87 ASP A C 1
ATOM 642 O O . ASP A 1 87 ? 15.631 -0.583 -26.847 1.00 68.25 87 ASP A O 1
ATOM 646 N N . ASN A 1 88 ? 14.210 1.125 -26.770 1.00 65.00 88 ASN A N 1
ATOM 647 C CA . ASN A 1 88 ? 15.191 2.090 -27.257 1.00 65.00 88 ASN A CA 1
ATOM 648 C C . ASN A 1 88 ? 15.706 2.942 -26.091 1.00 65.00 88 ASN A C 1
ATOM 650 O O . ASN A 1 88 ? 14.952 3.741 -25.529 1.00 65.00 88 ASN A O 1
ATOM 654 N N . ALA A 1 89 ? 17.008 2.858 -25.794 1.00 59.94 89 ALA A N 1
ATOM 655 C CA . ALA A 1 89 ? 17.673 3.704 -24.794 1.00 59.94 89 ALA A CA 1
ATOM 656 C C . ALA A 1 89 ? 17.550 5.215 -25.098 1.00 59.94 89 ALA A C 1
ATOM 658 O O . ALA A 1 89 ? 17.509 6.041 -24.184 1.00 59.94 89 ALA A O 1
ATOM 659 N N . ASP A 1 90 ? 17.411 5.576 -26.378 1.00 57.34 90 ASP A N 1
ATOM 660 C CA . ASP A 1 90 ? 17.208 6.957 -26.835 1.00 57.34 90 ASP A CA 1
ATOM 661 C C . ASP A 1 90 ? 15.767 7.463 -26.624 1.00 57.34 90 ASP A C 1
ATOM 663 O O . ASP A 1 90 ? 15.517 8.668 -26.697 1.00 57.34 90 ASP A O 1
ATOM 667 N N . GLY A 1 91 ? 14.828 6.567 -26.290 1.00 50.84 91 GLY A N 1
ATOM 668 C CA . GLY A 1 91 ? 13.389 6.825 -26.222 1.00 50.84 91 GLY A CA 1
ATOM 669 C C . GLY A 1 91 ? 12.759 6.994 -27.609 1.00 50.84 91 GLY A C 1
ATOM 670 O O . GLY A 1 91 ? 13.271 7.713 -28.465 1.00 50.84 91 GLY A O 1
ATOM 671 N N . ALA A 1 92 ? 11.615 6.354 -27.855 1.00 52.66 92 ALA A N 1
ATOM 672 C CA . ALA A 1 92 ? 10.763 6.770 -28.968 1.00 52.66 92 ALA A CA 1
ATOM 673 C C . ALA A 1 92 ? 10.171 8.165 -28.669 1.00 52.66 92 ALA A C 1
ATOM 675 O O . ALA A 1 92 ? 10.136 8.598 -27.519 1.00 52.66 92 ALA A O 1
ATOM 676 N N . ALA A 1 93 ? 9.648 8.874 -29.675 1.00 46.09 93 ALA A N 1
ATOM 677 C CA . ALA A 1 93 ? 9.064 10.215 -29.497 1.00 46.09 93 ALA A CA 1
ATOM 678 C C . ALA A 1 93 ? 7.873 10.278 -28.505 1.00 46.09 93 ALA A C 1
ATOM 680 O O . ALA A 1 93 ? 7.416 11.367 -28.172 1.00 46.09 93 ALA A O 1
ATOM 681 N N . GLN A 1 94 ? 7.375 9.124 -28.048 1.00 52.25 94 GLN A N 1
ATOM 682 C CA . GLN A 1 94 ? 6.276 8.966 -27.089 1.00 52.25 94 GLN A CA 1
ATOM 683 C C . GLN A 1 94 ? 6.725 8.320 -25.760 1.00 52.25 94 GLN A C 1
ATOM 685 O O . GLN A 1 94 ? 5.885 7.934 -24.954 1.00 52.25 94 GLN A O 1
ATOM 690 N N . ALA A 1 95 ? 8.036 8.199 -25.521 1.00 55.84 95 ALA A N 1
ATOM 691 C CA . ALA A 1 95 ? 8.582 7.678 -24.271 1.00 55.84 95 ALA A CA 1
ATOM 692 C C . ALA A 1 9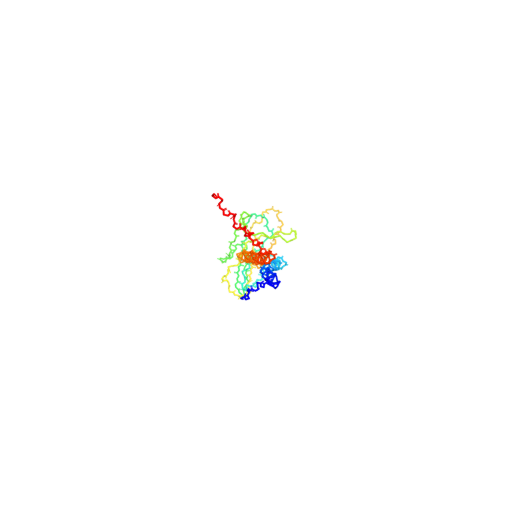5 ? 8.209 8.582 -23.091 1.00 55.84 95 ALA A C 1
ATOM 694 O O . ALA A 1 95 ? 8.480 9.787 -23.123 1.00 55.84 95 ALA A O 1
ATOM 695 N N . ALA A 1 96 ? 7.679 8.006 -22.014 1.00 56.59 96 ALA A N 1
ATOM 696 C CA . ALA A 1 96 ? 7.619 8.710 -20.747 1.00 56.59 96 ALA A CA 1
ATOM 697 C C . ALA A 1 96 ? 9.025 8.686 -20.119 1.00 56.59 96 ALA A C 1
ATOM 699 O O . ALA A 1 96 ? 9.584 7.638 -19.784 1.00 56.59 96 ALA A O 1
ATOM 700 N N . VAL A 1 97 ? 9.651 9.860 -20.027 1.00 54.94 97 VAL A N 1
ATOM 701 C CA . VAL A 1 97 ? 10.998 10.016 -19.463 1.00 54.94 97 VAL A CA 1
ATOM 702 C C . VAL A 1 97 ? 10.875 10.388 -17.992 1.00 54.94 97 VAL A C 1
ATOM 704 O O . VAL A 1 97 ? 10.355 11.457 -17.672 1.00 54.94 97 VAL A O 1
ATOM 707 N N . PHE A 1 98 ? 11.394 9.536 -17.108 1.00 54.31 98 PHE A N 1
ATOM 708 C CA . PHE A 1 98 ? 11.346 9.745 -15.665 1.00 54.31 98 PHE A CA 1
ATOM 709 C C . PHE A 1 98 ? 12.766 9.985 -15.115 1.00 54.31 98 PHE A C 1
ATOM 711 O O . PHE A 1 98 ? 13.632 9.105 -15.193 1.00 54.31 98 PHE A O 1
ATOM 718 N N . PRO A 1 99 ? 13.068 11.187 -14.591 1.00 47.53 99 PRO A N 1
ATOM 719 C CA . PRO A 1 99 ? 14.358 11.434 -13.953 1.00 47.53 99 PRO A CA 1
ATOM 720 C C . PRO A 1 99 ? 14.479 10.594 -12.673 1.00 47.53 99 PRO A C 1
ATOM 722 O O . PRO A 1 99 ? 13.554 10.579 -11.864 1.00 47.53 99 PRO A O 1
ATOM 725 N N . LEU A 1 100 ? 15.618 9.916 -12.479 1.00 50.03 100 LEU A N 1
ATOM 726 C CA . LEU A 1 100 ? 15.934 9.268 -11.206 1.00 50.03 100 LEU A CA 1
ATOM 727 C C . LEU A 1 100 ? 16.837 10.186 -10.394 1.00 50.03 100 LEU A C 1
ATOM 729 O O . LEU A 1 100 ? 18.026 10.319 -10.684 1.00 50.03 100 LEU A O 1
ATOM 733 N N . ASP A 1 101 ? 16.276 10.790 -9.358 1.00 45.44 101 ASP A N 1
ATOM 734 C CA . ASP A 1 101 ? 17.046 11.555 -8.389 1.00 45.44 101 ASP A CA 1
ATOM 735 C C . ASP A 1 101 ? 16.750 11.003 -6.993 1.00 45.44 101 ASP A C 1
ATOM 737 O O . ASP A 1 101 ? 15.622 11.105 -6.514 1.00 45.44 101 ASP A O 1
ATOM 741 N N . HIS A 1 102 ? 17.750 10.391 -6.357 1.00 43.06 102 HIS A N 1
ATOM 742 C CA . HIS A 1 102 ? 17.685 9.793 -5.016 1.00 43.06 102 HIS A CA 1
ATOM 743 C C . HIS A 1 102 ? 16.975 10.673 -3.950 1.00 43.06 102 HIS A C 1
ATOM 745 O O . HIS A 1 102 ? 16.174 10.151 -3.179 1.00 43.06 102 HIS A O 1
ATOM 751 N N . PRO A 1 103 ? 17.162 12.010 -3.884 1.00 44.41 103 PRO A N 1
ATOM 752 C CA . PRO A 1 103 ? 16.390 12.890 -2.994 1.00 44.41 103 PRO A CA 1
ATOM 753 C C . PRO A 1 103 ? 14.899 13.066 -3.347 1.00 44.41 103 PRO A C 1
ATOM 755 O O . PRO A 1 103 ? 14.178 13.701 -2.579 1.00 44.41 103 PRO A O 1
ATOM 758 N N . THR A 1 104 ? 14.422 12.553 -4.484 1.00 53.88 104 THR A N 1
ATOM 759 C CA . THR A 1 104 ? 13.032 12.703 -4.966 1.00 53.88 104 THR A CA 1
ATOM 760 C C . THR A 1 104 ? 12.211 11.416 -4.900 1.00 53.88 104 THR A C 1
ATOM 762 O O . THR A 1 104 ? 11.041 11.410 -5.293 1.00 53.88 104 THR A O 1
ATOM 765 N N . TRP A 1 105 ? 12.786 10.321 -4.394 1.00 63.97 105 TRP A N 1
ATOM 766 C CA . TRP A 1 105 ? 12.056 9.069 -4.243 1.00 63.97 105 TRP A CA 1
ATOM 767 C C . TRP A 1 105 ? 10.966 9.205 -3.193 1.00 63.97 105 TRP A C 1
ATOM 769 O O . TRP A 1 105 ? 11.202 9.340 -1.997 1.00 63.97 105 TRP A O 1
ATOM 779 N N . ASN A 1 106 ? 9.728 9.173 -3.674 1.00 63.41 106 ASN A N 1
ATOM 780 C CA . ASN A 1 106 ? 8.551 9.338 -2.831 1.00 63.41 106 ASN A CA 1
ATOM 781 C C . ASN A 1 106 ? 8.166 8.047 -2.093 1.00 63.41 106 ASN A C 1
ATOM 783 O O . ASN A 1 106 ? 7.235 8.073 -1.289 1.00 63.41 106 ASN A O 1
ATOM 787 N N . PHE A 1 107 ? 8.796 6.913 -2.420 1.00 68.94 107 PHE A N 1
ATOM 788 C CA . PHE A 1 107 ? 8.485 5.619 -1.825 1.00 68.94 107 PHE A CA 1
ATOM 789 C C . PHE A 1 107 ? 9.635 4.621 -2.010 1.00 68.94 107 PHE A C 1
ATOM 791 O O . PHE A 1 107 ? 10.117 4.427 -3.129 1.00 68.94 107 PHE A O 1
ATOM 798 N N . GLU A 1 108 ? 10.009 3.971 -0.910 1.00 77.12 108 GLU A N 1
ATOM 799 C CA . GLU A 1 108 ? 10.985 2.885 -0.852 1.00 77.12 108 GLU A CA 1
ATOM 800 C C . GLU A 1 108 ? 10.329 1.675 -0.193 1.00 77.12 108 GLU A C 1
ATOM 802 O O . GLU A 1 108 ? 9.600 1.807 0.794 1.00 77.12 108 GLU A O 1
ATOM 807 N N . PHE A 1 109 ? 10.599 0.500 -0.741 1.00 75.25 109 PHE A N 1
ATOM 808 C CA . PHE A 1 109 ? 10.114 -0.772 -0.233 1.00 75.25 109 PHE A CA 1
ATOM 809 C C . PHE A 1 109 ? 11.294 -1.723 -0.082 1.00 75.25 109 PHE A C 1
ATOM 811 O O . PHE A 1 109 ? 12.109 -1.828 -0.986 1.00 75.25 109 PHE A O 1
ATOM 818 N N . SER A 1 110 ? 11.411 -2.417 1.048 1.00 78.69 110 SER A N 1
ATOM 819 C CA . SER A 1 110 ? 12.460 -3.422 1.234 1.00 78.69 110 SER A CA 1
ATOM 820 C C . SER A 1 110 ? 11.838 -4.804 1.344 1.00 78.69 110 SER A C 1
ATOM 822 O O . SER A 1 110 ? 10.962 -5.021 2.183 1.00 78.69 110 SER A O 1
ATOM 824 N N . ASN A 1 111 ? 12.319 -5.730 0.513 1.00 75.31 111 ASN A N 1
ATOM 825 C CA . ASN A 1 111 ? 11.945 -7.136 0.542 1.00 75.31 111 ASN A CA 1
ATOM 826 C C . ASN A 1 111 ? 13.198 -7.984 0.780 1.00 75.31 111 ASN A C 1
ATOM 828 O O . ASN A 1 111 ? 14.040 -8.158 -0.100 1.00 75.31 111 ASN A O 1
ATOM 832 N N . GLY A 1 112 ? 13.359 -8.481 2.006 1.00 79.38 112 GLY A N 1
ATOM 833 C CA . GLY A 1 112 ? 14.534 -9.262 2.385 1.00 79.38 112 GLY A CA 1
ATOM 834 C C . GLY A 1 112 ? 15.829 -8.444 2.330 1.00 79.38 112 GLY A C 1
ATOM 835 O O . GLY A 1 112 ? 16.059 -7.597 3.191 1.00 79.38 112 GLY A O 1
ATOM 836 N N . ALA A 1 113 ? 16.700 -8.753 1.365 1.00 75.88 113 ALA A N 1
ATOM 837 C CA . ALA A 1 113 ? 17.987 -8.076 1.168 1.00 75.88 113 ALA A CA 1
ATOM 838 C C . ALA A 1 113 ? 17.939 -6.979 0.092 1.00 75.88 113 ALA A C 1
ATOM 840 O O . ALA A 1 113 ? 18.909 -6.238 -0.060 1.00 75.88 113 ALA A O 1
ATOM 841 N N . GLU A 1 114 ? 16.833 -6.880 -0.643 1.00 81.44 114 GLU A N 1
ATOM 842 C CA . GLU A 1 114 ? 16.666 -5.929 -1.734 1.00 81.44 114 GLU A CA 1
ATOM 843 C C . GLU A 1 114 ? 15.871 -4.713 -1.271 1.00 81.44 114 GLU A C 1
ATOM 845 O O . GLU A 1 114 ? 14.964 -4.795 -0.431 1.00 81.44 114 GLU A O 1
ATOM 850 N N . VAL A 1 115 ? 16.239 -3.563 -1.828 1.00 83.12 115 VAL A N 1
ATOM 851 C CA . VAL A 1 115 ? 15.523 -2.304 -1.661 1.00 83.12 115 VAL A CA 1
ATOM 852 C C . VAL A 1 115 ? 15.060 -1.871 -3.041 1.00 83.12 115 VAL A C 1
ATOM 854 O O . VAL A 1 115 ? 15.848 -1.774 -3.974 1.00 83.12 115 VAL A O 1
ATOM 857 N N . TRP A 1 116 ? 13.761 -1.653 -3.151 1.00 86.50 116 TRP A N 1
ATOM 858 C CA . TRP A 1 116 ? 13.048 -1.272 -4.350 1.00 86.50 116 TRP A CA 1
ATOM 859 C C . TRP A 1 116 ? 12.626 0.188 -4.238 1.00 86.50 116 TRP A C 1
ATOM 861 O O . TRP A 1 116 ? 11.925 0.596 -3.307 1.00 86.50 116 TRP A O 1
ATOM 871 N N . HIS A 1 117 ? 13.019 0.975 -5.226 1.00 83.62 117 HIS A N 1
ATOM 872 C CA . HIS A 1 117 ? 12.746 2.400 -5.319 1.00 83.62 117 HIS A CA 1
ATOM 873 C C . HIS A 1 117 ? 11.712 2.642 -6.409 1.00 83.62 117 HIS A C 1
ATOM 875 O O . HIS A 1 117 ? 11.884 2.198 -7.544 1.00 83.62 117 HIS A O 1
ATOM 881 N N . ARG A 1 118 ? 10.619 3.338 -6.081 1.00 82.19 118 ARG A N 1
ATOM 882 C CA . ARG A 1 118 ? 9.566 3.626 -7.062 1.00 82.19 118 ARG A CA 1
ATOM 883 C C . ARG A 1 118 ? 10.035 4.695 -8.047 1.00 82.19 118 ARG A C 1
ATOM 885 O O . ARG A 1 118 ? 10.309 5.824 -7.639 1.00 82.19 118 ARG A O 1
ATOM 892 N N . VAL A 1 119 ? 10.043 4.366 -9.337 1.00 77.56 119 VAL A N 1
ATOM 893 C CA . VAL A 1 119 ? 10.551 5.242 -10.408 1.00 77.56 119 VAL A CA 1
ATOM 894 C C . VAL A 1 119 ? 9.458 5.844 -11.279 1.00 77.56 119 VAL A C 1
ATOM 896 O O . VAL A 1 119 ? 9.615 6.953 -11.785 1.00 77.56 119 VAL A O 1
ATOM 899 N N . ALA A 1 120 ? 8.340 5.139 -11.437 1.00 74.12 120 ALA A N 1
ATOM 900 C CA . ALA A 1 120 ? 7.205 5.602 -12.220 1.00 74.12 120 ALA A CA 1
ATOM 901 C C . ALA A 1 120 ? 5.901 5.011 -11.682 1.00 74.12 120 ALA A C 1
ATOM 903 O O . ALA A 1 120 ? 5.898 4.018 -10.956 1.00 74.12 120 ALA A O 1
ATOM 904 N N . VAL A 1 121 ? 4.792 5.647 -12.037 1.00 73.44 121 VAL A N 1
ATOM 905 C CA . VAL A 1 121 ? 3.437 5.151 -11.795 1.00 73.44 121 VAL A CA 1
ATOM 906 C C . VAL A 1 121 ? 2.685 5.314 -13.103 1.00 73.44 121 VAL A C 1
ATOM 908 O O . VAL A 1 121 ? 2.781 6.379 -13.724 1.00 73.44 121 VAL A O 1
ATOM 911 N N . THR A 1 122 ? 1.976 4.275 -13.538 1.00 68.94 122 THR A N 1
ATOM 912 C CA . THR A 1 122 ? 1.115 4.385 -14.710 1.00 68.94 122 THR A CA 1
ATOM 913 C C . THR A 1 122 ? 0.070 5.475 -14.456 1.00 68.94 122 THR A C 1
ATOM 915 O O . THR A 1 122 ? -0.481 5.577 -13.354 1.00 68.94 122 THR A O 1
ATOM 918 N N . PRO A 1 123 ? -0.193 6.347 -15.439 1.00 61.38 123 PRO A N 1
ATOM 919 C CA . PRO A 1 123 ? -1.302 7.280 -15.352 1.00 61.38 123 PRO A CA 1
ATOM 920 C C . PRO A 1 123 ? -2.606 6.535 -15.026 1.00 61.38 123 PRO A C 1
ATOM 922 O O . PRO A 1 123 ? -2.900 5.497 -15.613 1.00 61.38 123 PRO A O 1
ATOM 925 N N . GLY A 1 124 ? -3.380 7.053 -14.069 1.00 58.31 124 GLY A N 1
ATOM 926 C CA . GLY A 1 124 ? -4.640 6.431 -13.637 1.00 58.31 124 GLY A CA 1
ATOM 927 C C . GLY A 1 124 ? -5.790 6.563 -14.643 1.00 58.31 124 GLY A C 1
ATOM 928 O O . GLY A 1 124 ? -6.921 6.235 -14.311 1.00 58.31 124 GLY A O 1
ATOM 929 N N . ASP A 1 125 ? -5.525 7.110 -15.829 1.00 58.03 125 ASP A N 1
ATOM 930 C CA . ASP A 1 125 ? -6.458 7.272 -16.945 1.00 58.03 125 ASP A CA 1
ATOM 931 C C . ASP A 1 125 ? -6.207 6.275 -18.089 1.00 58.03 125 ASP A C 1
ATOM 933 O O . ASP A 1 125 ? -6.784 6.427 -19.164 1.00 58.03 125 ASP A O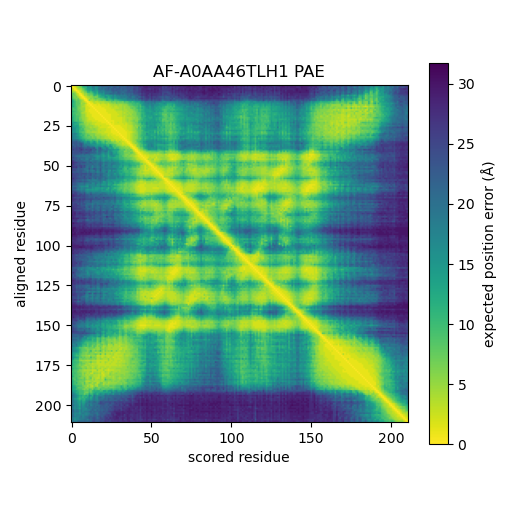 1
ATOM 937 N N . TRP A 1 126 ? -5.352 5.267 -17.886 1.00 66.62 126 TRP A N 1
ATOM 938 C CA . TRP A 1 126 ? -5.216 4.164 -18.837 1.00 66.62 126 TRP A CA 1
ATOM 939 C C . TRP A 1 126 ? -6.473 3.292 -18.822 1.00 66.62 126 TRP A C 1
ATOM 941 O O . TRP A 1 126 ? -7.028 3.001 -17.764 1.00 66.62 126 TRP A O 1
ATOM 951 N N . ASP A 1 127 ? -6.921 2.889 -20.010 1.00 70.38 127 ASP A N 1
ATOM 952 C CA . ASP A 1 127 ? -8.012 1.930 -20.147 1.00 70.38 127 ASP A CA 1
ATOM 953 C C . ASP A 1 127 ? -7.591 0.564 -19.583 1.00 70.38 127 ASP A C 1
ATOM 955 O O . ASP A 1 127 ? -6.413 0.208 -19.580 1.00 70.38 127 ASP A O 1
ATOM 959 N N . THR A 1 128 ? -8.558 -0.236 -19.138 1.00 78.69 128 THR A N 1
ATOM 960 C CA . THR A 1 128 ? -8.288 -1.606 -18.691 1.00 78.69 128 THR A CA 1
ATOM 961 C C . THR A 1 128 ? -7.753 -2.453 -19.854 1.00 78.69 128 THR A C 1
ATOM 963 O O . THR A 1 128 ? -8.384 -2.535 -20.913 1.00 78.69 128 THR A O 1
ATOM 966 N N . GLY A 1 129 ? -6.615 -3.120 -19.663 1.00 78.12 129 GLY A N 1
ATOM 967 C CA . GLY A 1 129 ? -6.004 -3.991 -20.665 1.00 78.12 129 GLY A CA 1
ATOM 968 C C . GL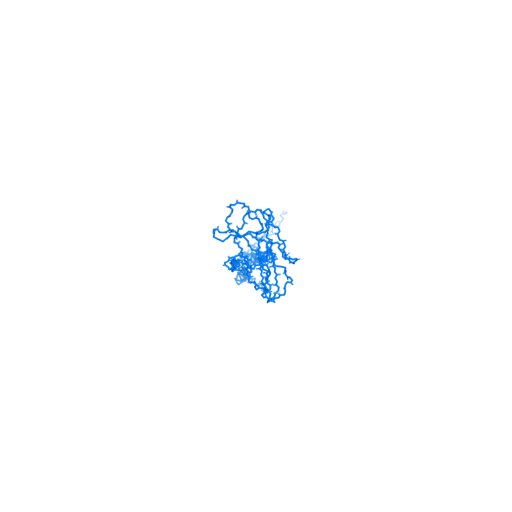Y A 1 129 ? -4.555 -4.363 -20.353 1.00 78.12 129 GLY A C 1
ATOM 969 O O . GLY A 1 129 ? -3.967 -3.884 -19.390 1.00 78.12 129 GLY A O 1
ATOM 970 N N . THR A 1 130 ? -3.968 -5.223 -21.183 1.00 82.12 130 THR A N 1
ATOM 971 C CA . THR A 1 130 ? -2.549 -5.599 -21.087 1.00 82.12 130 THR A CA 1
ATOM 972 C C . THR A 1 130 ? -1.697 -4.606 -21.868 1.00 82.12 130 THR A C 1
ATOM 974 O O . THR A 1 130 ? -1.917 -4.415 -23.062 1.00 82.12 130 THR A O 1
ATOM 977 N N . TYR A 1 131 ? -0.726 -3.984 -21.210 1.00 74.31 131 TYR A N 1
ATOM 978 C CA . TYR A 1 131 ? 0.189 -3.009 -21.793 1.00 74.31 131 TYR A CA 1
ATOM 979 C C . TYR A 1 131 ? 1.602 -3.573 -21.816 1.00 74.31 131 TYR A C 1
ATOM 981 O O . TYR A 1 131 ? 2.070 -4.119 -20.821 1.00 74.31 131 TYR A O 1
ATOM 989 N N . SER A 1 132 ? 2.309 -3.386 -22.927 1.00 79.75 132 SER A N 1
ATOM 990 C CA . SER A 1 132 ? 3.746 -3.654 -22.976 1.00 79.75 132 SER A CA 1
ATOM 991 C C . SER A 1 132 ? 4.487 -2.441 -22.420 1.00 79.75 132 SER A C 1
ATOM 993 O O . SER A 1 132 ? 4.231 -1.305 -22.842 1.00 79.75 132 SER A O 1
ATOM 995 N N . ILE A 1 133 ? 5.390 -2.666 -21.463 1.00 77.00 133 ILE A N 1
ATOM 996 C CA . ILE A 1 133 ? 6.249 -1.633 -20.884 1.00 77.00 133 ILE A CA 1
ATOM 997 C C . ILE A 1 133 ? 7.709 -2.032 -21.075 1.00 77.00 133 ILE A C 1
ATOM 999 O O . ILE A 1 133 ? 8.105 -3.132 -20.709 1.00 77.00 133 ILE A O 1
ATOM 1003 N N . ALA A 1 134 ? 8.519 -1.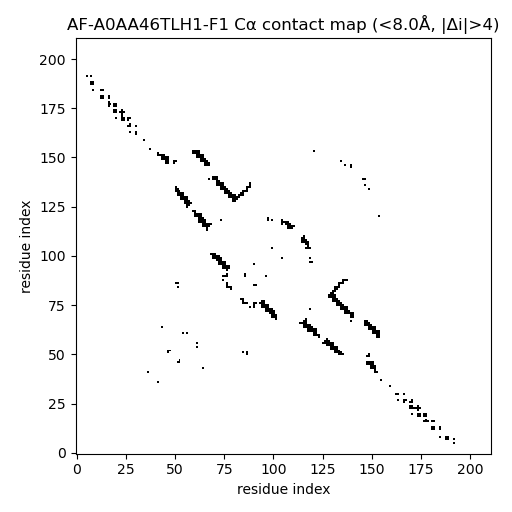116 -21.608 1.00 81.00 134 ALA A N 1
ATOM 1004 C CA . ALA A 1 134 ? 9.964 -1.272 -21.743 1.00 81.00 134 ALA A CA 1
ATOM 1005 C C . ALA A 1 134 ? 10.692 -0.098 -21.078 1.00 81.00 134 ALA A C 1
ATOM 1007 O O . ALA A 1 134 ? 10.544 1.053 -21.500 1.00 81.00 134 ALA A O 1
ATOM 1008 N N . CYS A 1 135 ? 11.487 -0.378 -20.050 1.00 79.06 135 CYS A N 1
ATOM 1009 C CA . CYS A 1 135 ? 12.239 0.595 -19.276 1.00 79.06 135 CYS A CA 1
ATOM 1010 C C . CYS A 1 135 ? 13.753 0.411 -19.448 1.00 79.06 135 CYS A C 1
ATOM 1012 O O . CYS A 1 135 ? 14.296 -0.679 -19.306 1.00 79.06 135 CYS A O 1
ATOM 1014 N N . ASN A 1 136 ? 14.454 1.517 -19.697 1.00 76.75 136 ASN A N 1
ATOM 1015 C CA . ASN A 1 136 ? 15.907 1.551 -19.835 1.00 76.75 136 ASN A CA 1
ATOM 1016 C C . ASN A 1 136 ? 16.539 2.495 -18.812 1.00 76.75 136 ASN A C 1
ATOM 1018 O O . ASN A 1 136 ? 16.167 3.671 -18.744 1.00 76.75 136 ASN A O 1
ATOM 1022 N N . LEU A 1 137 ? 17.550 2.014 -18.077 1.00 74.38 137 LEU A N 1
ATOM 1023 C CA . LEU A 1 137 ? 18.451 2.881 -17.316 1.00 74.38 137 LEU A CA 1
ATOM 1024 C C . LEU A 1 137 ? 19.508 3.479 -18.251 1.00 74.38 137 LEU A C 1
ATOM 1026 O O . LEU A 1 137 ? 20.348 2.771 -18.799 1.00 74.38 137 LEU A O 1
ATOM 1030 N N . VAL A 1 138 ? 19.488 4.801 -18.408 1.00 69.00 138 VAL A N 1
ATOM 1031 C CA . VAL A 1 138 ? 20.345 5.509 -19.377 1.00 69.00 138 VAL A CA 1
ATOM 1032 C C . VAL A 1 138 ? 21.739 5.823 -18.813 1.00 69.00 138 VAL A C 1
ATOM 1034 O O . VAL A 1 138 ? 22.658 6.112 -19.572 1.00 69.00 138 VAL A O 1
ATOM 1037 N N . SER A 1 139 ? 21.941 5.757 -17.492 1.00 65.00 139 SER A N 1
ATOM 1038 C CA . SER A 1 139 ? 23.252 6.037 -16.889 1.00 65.00 139 SER A CA 1
ATOM 1039 C C . SER A 1 139 ? 23.393 5.447 -15.479 1.00 65.00 139 SER A C 1
ATOM 1041 O O . SER A 1 139 ? 23.344 6.205 -14.509 1.00 65.00 139 SER A O 1
ATOM 1043 N N . PRO A 1 140 ? 23.582 4.125 -15.318 1.00 62.06 140 PRO A N 1
ATOM 1044 C CA . PRO A 1 140 ? 24.026 3.596 -14.036 1.00 62.06 140 PRO A CA 1
ATOM 1045 C C . PRO A 1 140 ? 25.447 4.116 -13.769 1.00 62.06 140 PRO A C 1
ATOM 1047 O O . PRO A 1 140 ? 26.346 3.957 -14.597 1.00 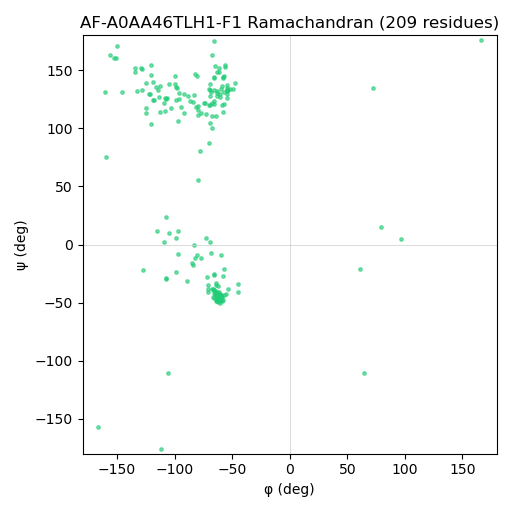62.06 140 PRO A O 1
ATOM 1050 N N . GLY A 1 141 ? 25.663 4.788 -12.638 1.00 59.22 141 GLY A N 1
ATOM 1051 C CA . GLY A 1 141 ? 27.001 5.184 -12.193 1.00 59.22 141 GLY A CA 1
ATOM 1052 C C . GLY A 1 141 ? 27.993 4.014 -12.285 1.00 59.22 141 GLY A C 1
ATOM 1053 O O . GLY A 1 141 ? 27.648 2.868 -11.981 1.00 59.22 141 GLY A O 1
ATOM 1054 N N . ALA A 1 142 ? 29.216 4.292 -12.745 1.00 54.12 142 ALA A N 1
ATOM 1055 C CA . ALA A 1 142 ? 30.213 3.265 -13.045 1.00 54.12 142 ALA A CA 1
ATOM 1056 C C . ALA A 1 142 ? 30.474 2.338 -11.840 1.00 54.12 142 ALA A C 1
ATOM 1058 O O . ALA A 1 142 ? 30.835 2.810 -10.764 1.00 54.12 142 ALA A O 1
ATOM 1059 N N . GLY A 1 143 ? 30.338 1.022 -12.046 1.00 60.53 143 GLY A N 1
ATOM 1060 C CA . GLY A 1 143 ? 30.637 -0.010 -11.042 1.00 60.53 143 GLY A CA 1
ATOM 1061 C C . GLY A 1 143 ? 29.443 -0.527 -10.234 1.00 60.53 143 GLY A C 1
ATOM 1062 O O . GLY A 1 143 ? 29.649 -1.336 -9.333 1.00 60.53 143 GLY A O 1
ATOM 1063 N N . SER A 1 144 ? 28.221 -0.096 -10.552 1.00 60.19 144 SER A N 1
ATOM 1064 C CA . SER A 1 144 ? 27.004 -0.609 -9.908 1.00 60.19 144 SER A CA 1
ATOM 1065 C C . SER A 1 144 ? 26.589 -1.958 -10.521 1.00 60.19 144 SER A C 1
ATOM 1067 O O . SER A 1 144 ? 26.790 -2.143 -11.727 1.00 60.19 144 SER A O 1
ATOM 1069 N N . PRO A 1 145 ? 26.029 -2.902 -9.737 1.00 67.25 145 PRO A N 1
ATOM 1070 C CA . PRO A 1 145 ? 25.381 -4.088 -10.295 1.00 67.25 145 PRO A CA 1
ATOM 1071 C C . PRO A 1 145 ? 24.276 -3.677 -11.278 1.00 67.25 145 PRO A C 1
ATOM 1073 O O . PRO A 1 145 ? 23.727 -2.577 -11.178 1.00 67.25 145 PRO A O 1
ATOM 1076 N N . GLU A 1 146 ? 23.991 -4.541 -12.255 1.00 73.44 146 GLU A N 1
ATOM 1077 C CA . GLU A 1 146 ? 22.929 -4.286 -13.226 1.00 73.44 146 GLU A CA 1
ATOM 1078 C C . GLU A 1 146 ? 21.601 -4.128 -12.467 1.00 73.44 146 GLU A C 1
ATOM 1080 O O . GLU A 1 146 ? 21.233 -5.020 -11.698 1.00 73.44 146 GLU A O 1
ATOM 1085 N N . PRO A 1 147 ? 20.934 -2.971 -12.586 1.00 77.25 147 PRO A N 1
ATOM 1086 C CA . PRO A 1 147 ? 19.748 -2.685 -11.801 1.00 77.25 147 PRO A CA 1
ATOM 1087 C C . PRO A 1 147 ? 18.601 -3.568 -12.273 1.00 77.25 147 PRO A C 1
ATOM 1089 O O . PRO A 1 147 ? 18.344 -3.675 -13.471 1.00 77.25 147 PRO A O 1
ATOM 1092 N N . GLN A 1 148 ? 17.895 -4.167 -11.325 1.00 86.69 148 GLN A N 1
ATOM 1093 C CA . GLN A 1 148 ? 16.669 -4.890 -11.622 1.00 86.69 148 GLN A CA 1
ATOM 1094 C C . GLN A 1 148 ? 15.518 -3.897 -11.725 1.00 86.69 148 GLN A C 1
ATOM 1096 O O . GLN A 1 148 ? 15.500 -2.853 -11.058 1.00 86.69 148 GLN A O 1
ATOM 1101 N N . LEU A 1 149 ? 14.581 -4.224 -12.604 1.00 86.69 149 LEU A N 1
ATOM 1102 C CA . LEU A 1 149 ? 13.338 -3.505 -12.801 1.00 86.69 149 LEU A CA 1
ATOM 1103 C C . LEU A 1 149 ? 12.194 -4.460 -12.499 1.00 86.69 149 LEU A C 1
ATOM 1105 O O . LEU A 1 149 ? 12.242 -5.634 -12.864 1.00 86.69 149 LEU A O 1
ATOM 1109 N N . GLY A 1 150 ? 11.180 -3.929 -11.835 1.00 88.50 150 GLY A N 1
ATOM 1110 C CA . GLY A 1 150 ? 10.007 -4.687 -11.448 1.00 88.50 150 GLY A CA 1
ATOM 1111 C C . GLY A 1 150 ? 8.774 -3.803 -11.400 1.00 88.50 150 GLY A C 1
ATOM 1112 O O . GLY A 1 150 ? 8.861 -2.577 -11.511 1.00 88.50 150 GLY A O 1
ATOM 1113 N N . TYR A 1 151 ? 7.614 -4.417 -11.242 1.00 86.00 151 TYR A N 1
ATOM 1114 C CA . TYR A 1 151 ? 6.342 -3.726 -11.103 1.00 86.00 151 TYR A CA 1
ATOM 1115 C C . TYR A 1 151 ? 5.522 -4.317 -9.962 1.00 86.00 151 TYR A C 1
ATOM 1117 O O . TYR A 1 151 ? 5.667 -5.481 -9.603 1.00 86.00 151 TYR A O 1
ATOM 1125 N N . ALA A 1 152 ? 4.675 -3.487 -9.372 1.00 86.19 152 ALA A N 1
ATOM 1126 C CA . ALA A 1 152 ? 3.696 -3.890 -8.373 1.00 86.19 152 ALA A CA 1
ATOM 1127 C C . ALA A 1 152 ? 2.509 -2.931 -8.426 1.00 86.19 152 ALA A C 1
ATOM 1129 O O . ALA A 1 152 ? 2.642 -1.798 -8.904 1.00 86.19 152 ALA A O 1
ATOM 1130 N N . ASP A 1 153 ? 1.369 -3.344 -7.886 1.00 82.44 153 ASP A N 1
ATOM 1131 C CA . ASP A 1 153 ? 0.229 -2.448 -7.719 1.00 82.44 153 ASP A CA 1
ATOM 1132 C C . ASP A 1 153 ? 0.643 -1.236 -6.881 1.00 82.44 153 ASP A C 1
ATOM 1134 O O . ASP A 1 153 ? 1.274 -1.363 -5.830 1.00 82.44 153 ASP A O 1
ATOM 1138 N N . ASN A 1 154 ? 0.323 -0.029 -7.345 1.00 73.56 154 ASN A N 1
ATOM 1139 C CA . ASN A 1 154 ? 0.706 1.184 -6.642 1.00 73.56 154 ASN A CA 1
ATOM 1140 C C . ASN A 1 154 ? -0.157 1.315 -5.378 1.00 73.56 154 ASN A C 1
ATOM 1142 O O . ASN A 1 154 ? -1.355 1.603 -5.480 1.00 73.56 154 ASN A O 1
ATOM 1146 N N . PRO A 1 155 ? 0.423 1.188 -4.171 1.00 66.25 155 PRO A N 1
ATOM 1147 C CA . PRO A 1 155 ? -0.371 1.241 -2.961 1.00 66.25 155 PRO A CA 1
ATOM 1148 C C . PRO A 1 155 ? -0.953 2.650 -2.827 1.00 66.25 155 PRO A C 1
ATOM 1150 O O . PRO A 1 155 ? -0.226 3.650 -2.769 1.00 66.25 155 PRO A O 1
ATOM 1153 N N . SER A 1 156 ? -2.282 2.755 -2.778 1.00 65.69 156 SER A N 1
ATOM 1154 C CA . SER A 1 156 ? -2.965 4.039 -2.623 1.00 65.69 156 SER A CA 1
ATOM 1155 C C . SER A 1 156 ? -2.740 4.597 -1.208 1.00 65.69 156 SER A C 1
ATOM 1157 O O . SER A 1 156 ? -3.526 4.412 -0.278 1.00 65.69 156 SER A O 1
ATOM 1159 N N . VAL A 1 157 ? -1.637 5.333 -1.028 1.00 64.00 157 VAL A N 1
ATOM 1160 C CA . VAL A 1 157 ? -1.217 5.905 0.268 1.00 64.00 157 VAL A CA 1
ATOM 1161 C C . VAL A 1 157 ? -2.335 6.742 0.909 1.00 64.00 157 VAL A C 1
ATOM 1163 O O . VAL A 1 157 ? -2.556 6.680 2.118 1.00 64.00 157 VAL A O 1
ATOM 1166 N N . LEU A 1 158 ? -3.094 7.484 0.098 1.00 61.56 158 LEU A N 1
ATOM 1167 C CA . LEU A 1 158 ? -4.231 8.296 0.548 1.00 61.56 158 LEU A CA 1
ATOM 1168 C C . LEU A 1 158 ? -5.394 7.454 1.093 1.00 61.56 158 LEU A C 1
ATOM 1170 O O . LEU A 1 158 ? -5.964 7.812 2.126 1.00 61.56 158 LEU A O 1
ATOM 1174 N N . GLY A 1 159 ? -5.726 6.342 0.430 1.00 64.81 159 GLY A N 1
ATOM 1175 C CA . GLY A 1 159 ? -6.798 5.440 0.852 1.00 64.81 159 GLY A CA 1
ATOM 1176 C C . GLY A 1 159 ? -6.468 4.771 2.184 1.00 64.81 159 GLY A C 1
ATOM 1177 O O . GLY A 1 159 ? -7.278 4.798 3.114 1.00 64.81 159 GLY A O 1
ATOM 1178 N N . THR A 1 160 ? -5.237 4.276 2.318 1.00 69.19 160 THR A N 1
ATOM 1179 C CA . THR A 1 160 ? -4.754 3.639 3.549 1.00 69.19 160 THR A CA 1
ATOM 1180 C C . THR A 1 160 ? -4.706 4.621 4.718 1.00 69.19 160 THR A C 1
ATOM 1182 O O . THR A 1 160 ? -5.250 4.324 5.781 1.00 69.19 160 THR A O 1
ATOM 1185 N N . ILE A 1 161 ? -4.129 5.818 4.541 1.00 72.75 161 ILE A N 1
ATOM 1186 C CA . ILE A 1 161 ? -4.053 6.822 5.619 1.00 72.75 161 ILE A CA 1
ATOM 1187 C C . ILE A 1 161 ? -5.454 7.231 6.081 1.00 72.75 161 ILE A C 1
ATOM 1189 O O . ILE A 1 161 ? -5.724 7.255 7.284 1.00 72.75 161 ILE A O 1
ATOM 1193 N N . LEU A 1 162 ? -6.363 7.524 5.146 1.00 75.69 162 LEU A N 1
ATOM 1194 C CA . LEU A 1 162 ? -7.729 7.913 5.488 1.00 75.69 162 LEU A CA 1
ATOM 1195 C C . LEU A 1 162 ? -8.470 6.773 6.205 1.00 75.69 162 LEU A C 1
ATOM 1197 O O . LEU A 1 162 ? -9.142 7.017 7.210 1.00 75.69 162 LEU A O 1
ATOM 1201 N N . GLY A 1 163 ? -8.293 5.531 5.747 1.00 74.50 163 GLY A N 1
ATOM 1202 C CA . GLY A 1 163 ? -8.836 4.336 6.392 1.00 74.50 163 GLY A CA 1
ATOM 1203 C C . GLY A 1 163 ? -8.338 4.157 7.829 1.00 74.50 163 GLY A C 1
ATOM 1204 O O . GLY A 1 163 ? -9.143 3.918 8.735 1.00 74.50 163 GLY A O 1
ATOM 1205 N N . VAL A 1 164 ? -7.038 4.353 8.079 1.00 78.88 164 VAL A N 1
ATOM 1206 C CA . VAL A 1 164 ? -6.461 4.308 9.436 1.00 78.88 164 VAL A CA 1
ATOM 1207 C C . VAL A 1 164 ? -7.049 5.412 10.317 1.00 78.88 164 VAL A C 1
ATOM 1209 O O . VAL A 1 164 ? -7.492 5.144 11.431 1.00 78.88 164 VAL A O 1
ATOM 1212 N N . VAL A 1 165 ? -7.117 6.651 9.828 1.00 82.50 165 VAL A N 1
ATOM 1213 C CA . VAL A 1 165 ? -7.654 7.777 10.612 1.00 82.50 165 VAL A CA 1
ATOM 1214 C C . VAL A 1 165 ? -9.119 7.542 10.997 1.00 82.50 165 VAL A C 1
ATOM 1216 O O . VAL A 1 165 ? -9.489 7.726 12.159 1.00 82.50 165 VAL A O 1
ATOM 1219 N N . ILE A 1 166 ? -9.951 7.093 10.052 1.00 83.25 166 ILE A N 1
ATOM 1220 C CA . ILE A 1 166 ? -11.371 6.806 10.303 1.00 83.25 166 ILE A CA 1
ATOM 1221 C C . ILE A 1 166 ? -11.527 5.658 11.304 1.00 83.25 166 ILE A C 1
ATOM 1223 O O . ILE A 1 166 ? -12.301 5.773 12.257 1.00 83.25 166 ILE A O 1
ATOM 1227 N N . SER A 1 167 ? -10.788 4.562 11.126 1.00 79.19 167 SER A N 1
ATOM 1228 C CA . SER A 1 167 ? -10.884 3.384 11.999 1.00 79.19 167 SER A CA 1
ATOM 1229 C C . SER A 1 167 ? -10.438 3.682 13.433 1.00 79.19 167 SER A C 1
ATOM 1231 O O . SER A 1 167 ? -11.145 3.318 14.376 1.00 79.19 167 SER A O 1
ATOM 1233 N N . VAL A 1 168 ? -9.343 4.427 13.615 1.00 84.06 168 VAL A N 1
ATOM 1234 C CA . VAL A 1 168 ? -8.904 4.915 14.934 1.00 84.06 168 VAL A CA 1
ATOM 1235 C C . VAL A 1 168 ? -9.953 5.843 15.552 1.00 84.06 168 VAL A C 1
ATOM 1237 O O . VAL A 1 168 ? -10.268 5.713 16.737 1.00 84.06 168 VAL A O 1
ATOM 1240 N N . GLY A 1 169 ? -10.544 6.744 14.761 1.00 86.81 169 GLY A N 1
ATOM 1241 C CA . GLY A 1 169 ? -11.605 7.642 15.219 1.00 86.81 169 GLY A CA 1
ATOM 1242 C C . GLY A 1 169 ? -12.841 6.894 15.730 1.00 86.81 169 GLY A C 1
ATOM 1243 O O . GLY A 1 169 ? -13.325 7.172 16.831 1.00 86.81 169 GLY A O 1
ATOM 1244 N N . ILE A 1 170 ? -13.323 5.903 14.972 1.00 88.12 170 ILE A N 1
ATOM 1245 C CA . ILE A 1 170 ? -14.476 5.073 15.356 1.00 88.12 170 ILE A CA 1
ATOM 1246 C C . ILE A 1 170 ? -14.167 4.269 16.621 1.00 88.12 170 ILE A C 1
ATOM 1248 O O . ILE A 1 170 ? -14.968 4.273 17.559 1.00 88.12 170 ILE A O 1
ATOM 1252 N N . ALA A 1 171 ? -12.999 3.628 16.687 1.00 84.69 171 ALA A N 1
ATOM 1253 C CA . ALA A 1 171 ? -12.594 2.854 17.854 1.00 84.69 171 ALA A CA 1
ATOM 1254 C C . ALA A 1 171 ? -12.477 3.721 19.116 1.00 84.69 171 ALA A C 1
ATOM 1256 O O . ALA A 1 171 ? -12.941 3.329 20.193 1.00 84.69 171 ALA A O 1
ATOM 1257 N N . GLY A 1 172 ? -11.922 4.930 18.986 1.00 86.94 172 GLY A N 1
ATOM 1258 C CA . GLY A 1 172 ? -11.839 5.904 20.071 1.00 86.94 172 GLY A CA 1
ATOM 1259 C C . GLY A 1 172 ? -13.219 6.322 20.582 1.00 86.94 172 GLY A C 1
ATOM 1260 O O . GLY A 1 172 ? -13.480 6.266 21.787 1.00 86.94 172 GLY A O 1
ATOM 1261 N N . LEU A 1 173 ? -14.137 6.673 19.675 1.00 90.25 173 LEU A N 1
ATOM 1262 C CA . LEU A 1 173 ? -15.508 7.053 20.028 1.00 90.25 173 LEU A CA 1
ATOM 1263 C C . LEU A 1 173 ? -16.284 5.903 20.679 1.00 90.25 173 LEU A C 1
ATOM 1265 O O . LEU A 1 173 ? -16.960 6.113 21.688 1.00 90.25 173 LEU A O 1
ATOM 1269 N N . ALA A 1 174 ? -16.162 4.686 20.152 1.00 88.00 174 ALA A N 1
ATOM 1270 C CA . ALA A 1 174 ? -16.811 3.509 20.719 1.00 88.00 174 ALA A CA 1
ATOM 1271 C C . ALA A 1 174 ? -16.275 3.174 22.119 1.00 88.00 174 ALA A C 1
ATOM 1273 O O . ALA A 1 174 ? -17.055 2.871 23.024 1.00 88.00 174 ALA A O 1
ATOM 1274 N N . THR A 1 175 ? -14.962 3.306 22.328 1.00 84.88 175 THR A N 1
ATOM 1275 C CA . THR A 1 175 ? -14.331 3.136 23.645 1.00 84.88 175 THR A CA 1
ATOM 1276 C C . THR A 1 175 ? -14.857 4.162 24.645 1.00 84.88 175 THR A C 1
ATOM 1278 O O . THR A 1 175 ? -15.241 3.805 25.762 1.00 84.88 175 THR A O 1
ATOM 1281 N N . LEU A 1 176 ? -14.948 5.431 24.236 1.00 90.19 176 LEU A N 1
ATOM 1282 C CA . LEU A 1 176 ? -15.487 6.500 25.073 1.00 90.19 176 LEU A CA 1
ATOM 1283 C C . LEU A 1 176 ? -16.964 6.252 25.423 1.00 90.19 176 LEU A C 1
ATOM 1285 O O . LEU A 1 176 ? -17.354 6.366 26.586 1.00 90.19 176 LEU A O 1
ATOM 1289 N N . ALA A 1 177 ? -17.780 5.857 24.443 1.00 87.75 177 ALA A N 1
ATOM 1290 C CA . ALA A 1 177 ? -19.190 5.535 24.644 1.00 87.75 177 ALA A CA 1
ATOM 1291 C C . ALA A 1 177 ? -19.379 4.353 25.611 1.00 87.75 177 ALA A C 1
ATOM 1293 O O . ALA A 1 177 ? -20.175 4.445 26.549 1.00 87.75 177 ALA A O 1
ATOM 1294 N N . ALA A 1 178 ? -18.613 3.272 25.439 1.00 85.06 178 ALA A N 1
ATOM 1295 C CA . ALA A 1 178 ? -18.637 2.120 26.337 1.00 85.06 178 ALA A CA 1
ATOM 1296 C C . ALA A 1 178 ? -18.269 2.519 27.777 1.00 85.06 178 ALA A C 1
ATOM 1298 O O . ALA A 1 178 ? -18.961 2.136 28.725 1.00 85.06 178 ALA A O 1
ATOM 1299 N N . LEU A 1 179 ? -17.238 3.354 27.948 1.00 88.69 179 LEU A N 1
ATOM 1300 C CA . LEU A 1 179 ? -16.815 3.855 29.255 1.00 88.69 179 LEU A CA 1
ATOM 1301 C C . LEU A 1 179 ? -17.902 4.715 29.917 1.00 88.69 179 LEU A C 1
ATOM 1303 O O . LEU A 1 179 ? -18.207 4.515 31.094 1.00 88.69 179 LEU A O 1
ATOM 1307 N N . ILE A 1 180 ? -18.546 5.613 29.165 1.00 90.56 180 ILE A N 1
ATOM 1308 C CA . ILE A 1 180 ? -19.669 6.423 29.663 1.00 90.56 180 ILE A CA 1
ATOM 1309 C C . ILE A 1 180 ? -20.815 5.524 30.144 1.00 90.56 180 ILE A C 1
ATOM 1311 O O . ILE A 1 180 ? -21.335 5.738 31.243 1.00 90.56 180 ILE A O 1
ATOM 1315 N N . ILE A 1 181 ? -21.186 4.493 29.375 1.00 88.00 181 ILE A N 1
ATOM 1316 C CA . ILE A 1 181 ? -22.239 3.542 29.768 1.00 88.00 181 ILE A CA 1
ATOM 1317 C C . ILE A 1 181 ? -21.871 2.865 31.095 1.00 88.00 181 ILE A C 1
ATOM 1319 O O . ILE A 1 181 ? -22.679 2.859 32.028 1.00 88.00 181 ILE A O 1
ATOM 1323 N N . VAL A 1 182 ? -20.643 2.353 31.218 1.00 85.94 182 VAL A N 1
ATOM 1324 C CA . VAL A 1 182 ? -20.150 1.697 32.441 1.00 85.94 182 VAL A CA 1
ATOM 1325 C C . VAL A 1 182 ? -20.218 2.636 33.647 1.00 85.94 182 VAL A C 1
ATOM 1327 O O . VAL A 1 182 ? -20.749 2.246 34.692 1.00 85.94 182 VAL A O 1
ATOM 1330 N N . VAL A 1 183 ? -19.745 3.880 33.507 1.00 87.75 183 VAL A N 1
ATOM 1331 C CA . VAL A 1 183 ? -19.758 4.885 34.583 1.00 87.75 183 VAL A CA 1
ATOM 1332 C C . VAL A 1 183 ? -21.189 5.226 34.995 1.00 87.75 183 VAL A C 1
ATOM 1334 O O . VAL A 1 183 ? -21.511 5.188 36.184 1.00 87.75 183 VAL A O 1
ATOM 1337 N N . VAL A 1 184 ? -22.083 5.504 34.042 1.00 87.31 184 VAL A N 1
ATOM 1338 C CA . VAL A 1 184 ? -23.486 5.844 34.330 1.00 87.31 184 VAL A CA 1
ATOM 1339 C C . VAL A 1 184 ? -24.192 4.699 35.056 1.00 87.31 184 VAL A C 1
ATOM 1341 O O . VAL A 1 184 ? -24.905 4.932 36.038 1.00 87.31 184 VAL A O 1
ATOM 1344 N N . VAL A 1 185 ? -23.979 3.456 34.619 1.00 83.88 185 VAL A N 1
ATOM 1345 C CA . VAL A 1 185 ? -24.567 2.264 35.246 1.00 83.88 185 VAL A CA 1
ATOM 1346 C C . VAL A 1 185 ? -24.006 2.061 36.650 1.00 83.88 185 VAL A C 1
ATOM 1348 O O . VAL A 1 185 ? -24.780 1.844 37.586 1.00 83.88 185 VAL A O 1
ATOM 1351 N N . ALA A 1 186 ? -22.689 2.194 36.831 1.00 82.12 186 ALA A N 1
ATOM 1352 C CA . ALA A 1 186 ? -22.041 2.085 38.133 1.00 82.12 186 ALA A CA 1
ATOM 1353 C C . ALA A 1 186 ? -22.551 3.154 39.114 1.00 82.12 186 ALA A C 1
ATOM 1355 O O . ALA A 1 186 ? -22.914 2.827 40.247 1.00 82.12 186 ALA A O 1
ATOM 1356 N N . VAL A 1 187 ? -22.673 4.412 38.672 1.00 84.75 187 VAL A N 1
ATOM 1357 C CA . VAL A 1 187 ? -23.218 5.517 39.478 1.00 84.75 187 VAL A CA 1
ATOM 1358 C C . VAL A 1 187 ? -24.679 5.262 39.838 1.00 84.75 187 VAL A C 1
ATOM 1360 O O . VAL A 1 187 ? -25.043 5.373 41.011 1.00 84.75 187 VAL A O 1
ATOM 1363 N N . LYS A 1 188 ? -25.528 4.876 38.873 1.00 81.12 188 LYS A N 1
ATOM 1364 C CA . LYS A 1 188 ? -26.939 4.552 39.147 1.00 81.12 188 LYS A CA 1
ATOM 1365 C C . LYS A 1 188 ? -27.059 3.396 40.139 1.00 81.12 188 LYS A C 1
ATOM 1367 O O . LYS A 1 188 ? -27.832 3.493 41.089 1.00 81.12 188 LYS A O 1
ATOM 1372 N N . ARG A 1 189 ? -26.264 2.337 39.979 1.00 80.12 189 ARG A N 1
ATOM 1373 C CA . ARG A 1 189 ? -26.265 1.181 40.886 1.00 80.12 189 ARG A CA 1
ATOM 1374 C C . ARG A 1 189 ? -25.755 1.540 42.285 1.00 80.12 189 ARG A C 1
ATOM 1376 O O . ARG A 1 189 ? -26.317 1.067 43.267 1.00 80.12 189 ARG A O 1
ATOM 1383 N N . SER A 1 190 ? -24.741 2.402 42.388 1.00 77.38 190 SER A N 1
ATOM 1384 C CA . SER A 1 190 ? -24.227 2.914 43.666 1.00 77.38 190 SER A CA 1
ATOM 1385 C C . SER A 1 190 ? -25.272 3.753 44.406 1.00 77.38 190 SER A C 1
ATOM 1387 O O . SER A 1 190 ? -25.475 3.563 45.603 1.00 77.38 190 SER A O 1
ATOM 1389 N N . ARG A 1 191 ? -26.007 4.621 43.695 1.00 74.56 191 ARG A N 1
ATOM 1390 C CA . ARG A 1 191 ? -27.083 5.436 44.284 1.00 74.56 191 ARG A CA 1
ATOM 1391 C C . ARG A 1 191 ? -28.244 4.599 44.823 1.00 74.56 191 ARG A C 1
ATOM 1393 O O . ARG A 1 191 ? -28.825 4.989 45.824 1.00 74.56 191 ARG A O 1
ATOM 1400 N N . VAL A 1 192 ? -28.555 3.459 44.202 1.00 71.56 192 VAL A N 1
ATOM 1401 C CA . VAL A 1 192 ? -29.601 2.538 44.690 1.00 71.56 192 VAL A CA 1
ATOM 1402 C C . VAL A 1 192 ? -29.171 1.794 45.961 1.00 71.56 192 VAL A C 1
ATOM 1404 O O . VAL A 1 192 ? -30.015 1.442 46.772 1.00 71.56 192 VAL A O 1
ATOM 1407 N N . LYS A 1 193 ? -27.866 1.576 46.171 1.00 64.56 193 LYS A N 1
ATOM 1408 C CA . LYS A 1 193 ? -27.347 0.892 47.368 1.00 64.56 193 LYS A CA 1
ATOM 1409 C C . LYS A 1 193 ? -27.207 1.788 48.602 1.00 64.56 193 LYS A C 1
ATOM 1411 O O . LYS A 1 193 ? -26.938 1.259 49.675 1.00 64.56 193 LYS A O 1
ATOM 1416 N N . ARG A 1 194 ? -27.326 3.114 48.474 1.00 64.38 194 ARG A N 1
ATOM 1417 C CA . ARG A 1 194 ? -27.228 4.017 49.630 1.00 64.38 194 ARG A CA 1
ATOM 1418 C C . ARG A 1 194 ? -28.565 4.011 50.380 1.00 64.38 194 ARG A C 1
ATOM 1420 O O . ARG A 1 194 ? -29.564 4.388 49.767 1.00 64.38 194 ARG A O 1
ATOM 1427 N N . PRO A 1 195 ? -28.599 3.609 51.664 1.00 61.38 195 PRO A N 1
ATOM 1428 C CA . PRO A 1 195 ? -29.791 3.773 52.485 1.00 61.38 195 PRO A CA 1
ATOM 1429 C C . PRO A 1 195 ? -30.183 5.257 52.527 1.00 61.38 195 PRO A C 1
ATOM 1431 O O . PRO A 1 195 ? -29.283 6.108 52.515 1.00 61.38 195 PRO A O 1
ATOM 1434 N N . PRO A 1 196 ? -31.484 5.592 52.572 1.00 66.62 196 PRO A N 1
ATOM 1435 C CA . PRO A 1 196 ? -31.892 6.949 52.901 1.00 66.62 196 PRO A CA 1
ATOM 1436 C C . PRO A 1 196 ? -31.244 7.339 54.234 1.00 66.62 196 PRO A C 1
ATOM 1438 O O . PRO A 1 196 ? -31.150 6.522 55.154 1.00 66.62 196 PRO A O 1
ATOM 1441 N N . LEU A 1 197 ? -30.725 8.567 54.306 1.00 73.56 197 LEU A N 1
ATOM 1442 C CA . LEU A 1 197 ? -30.233 9.118 55.566 1.00 73.56 197 LEU A CA 1
ATOM 1443 C C . LEU A 1 197 ? -31.367 8.996 56.595 1.00 73.56 197 LEU A C 1
ATOM 1445 O O . LEU A 1 197 ? -32.497 9.337 56.242 1.00 73.56 197 LEU A O 1
ATOM 1449 N N . PRO A 1 198 ? -31.100 8.499 57.817 1.00 70.75 198 PRO A N 1
ATOM 1450 C CA . PRO A 1 198 ? -32.129 8.438 58.842 1.00 70.75 198 PRO A CA 1
ATOM 1451 C C . PRO A 1 198 ? -32.722 9.835 59.033 1.00 70.75 198 PRO A C 1
ATOM 1453 O O . PRO A 1 198 ? -31.975 10.821 59.075 1.00 70.75 198 PRO A O 1
ATOM 1456 N N . ASP A 1 199 ? -34.053 9.910 59.101 1.00 72.50 199 ASP A N 1
ATOM 1457 C CA . ASP A 1 199 ? -34.766 11.158 59.359 1.00 72.50 199 ASP A CA 1
ATOM 1458 C C . ASP A 1 199 ? -34.142 11.853 60.570 1.00 72.50 199 ASP A C 1
ATOM 1460 O O . ASP A 1 199 ? -33.832 11.219 61.586 1.00 72.50 199 ASP A O 1
ATOM 1464 N N . ARG A 1 200 ? -33.899 13.164 60.447 1.00 73.06 200 ARG A N 1
ATOM 1465 C CA . ARG A 1 200 ? -33.353 13.942 61.562 1.00 73.06 200 ARG A CA 1
ATOM 1466 C C . ARG A 1 200 ? -34.264 13.738 62.777 1.00 73.06 200 ARG A C 1
ATOM 1468 O O . ARG A 1 200 ? -35.478 13.871 62.623 1.00 73.06 200 ARG A O 1
ATOM 1475 N N . PRO A 1 201 ? -33.711 13.462 63.972 1.00 74.75 201 PRO A N 1
ATOM 1476 C CA . PRO A 1 201 ? -34.525 13.351 65.170 1.00 74.75 201 PRO A CA 1
ATOM 1477 C C . PRO A 1 201 ? -35.307 14.653 65.356 1.00 74.75 201 PRO A C 1
ATOM 1479 O O . PRO A 1 201 ? -34.726 15.738 65.436 1.00 74.75 201 PRO A O 1
ATOM 1482 N N . VAL A 1 202 ? -36.635 14.542 65.385 1.00 76.06 202 VAL A N 1
ATOM 1483 C CA . VAL A 1 202 ? -37.508 15.639 65.796 1.00 76.06 202 VAL A CA 1
ATOM 1484 C C . VAL A 1 202 ? -37.270 15.813 67.289 1.00 76.06 202 VAL A C 1
ATOM 1486 O O . VAL A 1 202 ? -37.681 14.975 68.091 1.00 76.06 202 VAL A O 1
ATOM 1489 N N . PHE A 1 203 ? -36.537 16.860 67.664 1.00 79.12 203 PHE A N 1
ATOM 1490 C CA . PHE A 1 203 ? -36.376 17.196 69.071 1.00 79.12 203 PHE A CA 1
ATOM 1491 C C . PHE A 1 203 ? -37.752 17.552 69.646 1.00 79.12 203 PHE A C 1
ATOM 1493 O O . PHE A 1 203 ? -38.482 18.327 69.017 1.00 79.12 203 PHE A O 1
ATOM 1500 N N . PRO A 1 204 ? -38.135 16.989 70.805 1.00 79.19 204 PRO A N 1
ATOM 1501 C CA . PRO A 1 204 ? -39.378 17.372 71.453 1.00 79.19 204 PRO A CA 1
ATOM 1502 C C . PRO A 1 204 ? -39.362 18.885 71.731 1.00 79.19 204 PRO A C 1
ATOM 1504 O O . PRO A 1 204 ? -38.295 19.430 72.039 1.00 79.19 204 PRO A O 1
ATOM 1507 N N . PRO A 1 205 ? -40.512 19.576 71.611 1.00 79.25 205 PRO A N 1
ATOM 1508 C CA . PRO A 1 205 ? -40.597 20.986 71.965 1.00 79.25 205 PRO A CA 1
ATOM 1509 C C . PRO A 1 205 ? -40.110 21.163 73.406 1.00 79.25 205 PRO A C 1
ATOM 1511 O O . PRO A 1 205 ? -40.514 20.419 74.302 1.00 79.25 205 PRO A O 1
ATOM 1514 N N . GLY A 1 206 ? -39.189 22.110 73.603 1.00 83.25 206 GLY A N 1
ATOM 1515 C CA . GLY A 1 206 ? -38.640 22.417 74.920 1.00 83.25 206 GLY A CA 1
ATOM 1516 C C . GLY A 1 206 ? -39.748 22.784 75.918 1.00 83.25 206 GLY A C 1
ATOM 1517 O O . GLY A 1 206 ? -40.824 23.223 75.502 1.00 83.25 206 GLY A O 1
ATOM 1518 N N . PRO A 1 207 ? -39.512 22.589 77.227 1.00 80.62 207 PRO A N 1
ATOM 1519 C CA . PRO A 1 207 ? -40.507 22.896 78.244 1.00 80.62 207 PRO A CA 1
ATOM 1520 C C . PRO A 1 207 ? -40.928 24.374 78.170 1.00 80.62 207 PRO A C 1
ATOM 1522 O O . PRO A 1 207 ? -40.091 25.234 77.873 1.00 80.62 207 PRO A O 1
ATOM 1525 N N . PRO A 1 208 ? -42.214 24.683 78.422 1.00 78.38 208 PRO A N 1
ATOM 1526 C CA . PRO A 1 208 ? -42.700 26.055 78.409 1.00 78.38 208 PRO A CA 1
ATOM 1527 C C . PRO A 1 208 ? -41.976 26.899 79.473 1.00 78.38 208 PRO A C 1
ATOM 1529 O O . PRO A 1 208 ? -41.595 26.368 80.520 1.00 78.38 208 PRO A O 1
ATOM 1532 N N . PRO A 1 209 ? -41.775 28.205 79.219 1.00 75.56 209 PRO A N 1
ATOM 1533 C CA . PRO A 1 209 ? -41.092 29.093 80.151 1.00 75.56 209 PRO A CA 1
ATOM 1534 C C . PRO A 1 209 ? -41.853 29.161 81.480 1.00 75.56 209 PRO A C 1
ATOM 1536 O O . PRO A 1 209 ? -43.054 29.431 81.501 1.00 75.56 209 PRO A O 1
ATOM 1539 N N . ALA A 1 210 ? -41.145 28.909 82.582 1.00 72.75 210 ALA A N 1
ATOM 1540 C CA . ALA A 1 210 ? -41.665 29.133 83.925 1.00 72.75 210 ALA A CA 1
ATOM 1541 C C . ALA A 1 210 ? -41.668 30.644 84.210 1.00 72.75 210 ALA A C 1
ATOM 1543 O O . ALA A 1 210 ? -40.616 31.282 84.121 1.00 72.75 210 ALA A O 1
ATOM 1544 N N . TYR A 1 211 ? -42.848 31.188 84.508 1.00 69.25 211 TYR A N 1
ATOM 1545 C CA . TYR A 1 211 ? -43.042 32.521 85.084 1.00 69.25 211 TYR A CA 1
ATOM 1546 C C . TYR A 1 211 ? -43.187 32.413 86.600 1.00 69.25 211 TYR A C 1
ATOM 1548 O O . TYR A 1 211 ? -43.836 31.439 87.047 1.00 69.25 211 TYR A O 1
#

Radius of gyration: 34.26 Å; Cα contacts (8 Å, |Δi|>4): 306; chains: 1; bounding box: 80×43×115 Å

Sequence (211 aa):
MDEPQRKPPSAWWYAVAAAVFVLGLAPLAVVATNALGGLLDYEVHDFDDAKSTEIEVADDPVAIYTTYDGVGTVRCNGVGPGLDAPDNADGAAQAAVFPLDHPTWNFEFSNGAEVWHRVAVTPGDWDTGTYSIACNLVSPGAGSPEPQLGYADNPSVLGTILGVVISVGIAGLATLAALIIVVVVAVKRSRVKRPPLPDRPVFPPGPPPAY